Protein AF-A0A1G1W9H6-F1 (afdb_monomer_lite)

Foldseek 3Di:
DVVVVVVVVVVVVVVVVVVVVVVVVVVVVVVVVVVVVVVVVVVVVVVVPPDDDDDDDDDDDDDDDDDDDPDDDPPPDPDPPPDQFDDDPVVVLVVVLCVVDVQFPDKDKDDCQQAPVSCAPPPLFFVTKMDTAGNLAPDDDDPSHRDAQNRFWMKGAHRFQVSQVVVVVVQVVCPPHPNNQQDWDDDTRMIITTHNRDDPVSRVVSRVSSNVVRD

Secondary structure (DSSP, 8-state):
-HHHHHHHHHHHHHHHHHHHHHHHHHHHHHHHHHHHHHHHHHHHHHHTTSS-------------------------------PPPPP--HHHHHHHHHHH-TTEEEEEE--TTT-TTS-TT-TTSEEEEEEEEETTSSPPP-TT----GGGEEEEEEESSHHHHHHHHHHHHHHTTSTT---EEEEETTEEEEE-TTS-HHHHHHHHHHHHHT--

pLDDT: mean 76.73, std 23.97, range [26.12, 98.69]

Structure (mmCIF, N/CA/C/O backbone):
data_AF-A0A1G1W9H6-F1
#
_entry.id   AF-A0A1G1W9H6-F1
#
loop_
_atom_site.group_PDB
_atom_site.id
_atom_site.type_symbol
_atom_site.label_atom_id
_atom_site.label_alt_id
_atom_site.label_comp_id
_atom_site.label_asym_id
_atom_site.label_entity_id
_atom_site.label_seq_id
_atom_site.pdbx_PDB_ins_code
_atom_site.Cartn_x
_atom_site.Cartn_y
_atom_site.Cartn_z
_atom_site.occupancy
_atom_site.B_iso_or_equiv
_atom_site.auth_seq_id
_atom_site.auth_comp_id
_atom_site.auth_asym_id
_atom_site.auth_atom_id
_atom_site.pdbx_PDB_model_num
ATOM 1 N N . MET A 1 1 ? -39.983 37.095 -45.283 1.00 58.59 1 MET A N 1
ATOM 2 C CA . MET A 1 1 ? -39.401 37.603 -44.015 1.00 58.59 1 MET A CA 1
ATOM 3 C C . MET A 1 1 ? -38.680 36.518 -43.200 1.00 58.59 1 MET A C 1
ATOM 5 O O . MET A 1 1 ? -37.601 36.794 -42.692 1.00 58.59 1 MET A O 1
ATOM 9 N N . ALA A 1 2 ? -39.185 35.276 -43.138 1.00 53.47 2 ALA A N 1
ATOM 10 C CA . ALA A 1 2 ? -38.557 34.172 -42.390 1.00 53.47 2 ALA A CA 1
ATOM 11 C C . ALA A 1 2 ? -37.158 33.739 -42.897 1.00 53.47 2 ALA A C 1
ATOM 13 O O . ALA A 1 2 ? -36.275 33.450 -42.092 1.00 53.47 2 ALA A O 1
ATOM 14 N N . LEU A 1 3 ? -36.910 33.773 -44.214 1.00 51.22 3 LEU A N 1
ATOM 15 C CA . LEU A 1 3 ? -35.631 33.337 -44.804 1.00 51.22 3 LEU A CA 1
ATOM 16 C C . LEU A 1 3 ? -34.444 34.274 -44.479 1.00 51.22 3 LEU A C 1
ATOM 18 O O . LEU A 1 3 ? -33.301 33.833 -44.406 1.00 51.22 3 LEU A O 1
ATOM 22 N N . TYR A 1 4 ? -34.718 35.557 -44.222 1.00 57.16 4 TYR A N 1
ATOM 23 C CA . TYR A 1 4 ? -33.704 36.556 -43.853 1.00 57.16 4 TYR A CA 1
ATOM 24 C C . TYR A 1 4 ? -33.268 36.443 -42.380 1.00 57.16 4 TYR A C 1
ATOM 26 O O . TYR A 1 4 ? -32.135 36.759 -42.023 1.00 57.16 4 TYR A O 1
ATOM 34 N N . LEU A 1 5 ? -34.154 35.958 -41.505 1.00 54.88 5 LEU A N 1
ATOM 35 C CA . LEU A 1 5 ? -33.848 35.768 -40.085 1.00 54.88 5 LEU A CA 1
ATOM 36 C C . LEU A 1 5 ? -33.015 34.500 -39.847 1.00 54.88 5 LEU A C 1
ATOM 38 O O . LEU A 1 5 ? -32.093 34.522 -39.030 1.00 54.88 5 LEU A O 1
ATOM 42 N N . ALA A 1 6 ? -33.279 33.427 -40.602 1.00 54.66 6 ALA A N 1
ATOM 43 C CA . ALA A 1 6 ? -32.541 32.167 -40.500 1.00 54.66 6 ALA A CA 1
ATOM 44 C C . ALA A 1 6 ? -31.058 32.317 -40.892 1.00 54.66 6 ALA A C 1
ATOM 46 O O . ALA A 1 6 ? -30.173 31.830 -40.187 1.00 54.66 6 ALA A O 1
ATOM 47 N N . THR A 1 7 ? -30.767 33.067 -41.958 1.00 59.72 7 THR A N 1
ATOM 48 C CA . THR A 1 7 ? -29.391 33.354 -42.399 1.00 59.72 7 THR A CA 1
ATOM 49 C C . THR A 1 7 ? -28.633 34.233 -41.401 1.00 59.72 7 THR A C 1
ATOM 51 O O . THR A 1 7 ? -27.464 33.971 -41.110 1.00 59.72 7 THR A O 1
ATOM 54 N N . LYS A 1 8 ? -29.300 35.219 -40.785 1.00 56.28 8 LYS A N 1
ATOM 55 C CA . LYS A 1 8 ? -28.682 36.096 -39.775 1.00 56.28 8 LYS A CA 1
ATOM 56 C C . LYS A 1 8 ? -28.383 35.371 -38.453 1.00 56.28 8 LYS A C 1
ATOM 58 O O . LYS A 1 8 ? -27.371 35.666 -37.815 1.00 56.28 8 LYS A O 1
ATOM 63 N N . LEU A 1 9 ? -29.217 34.405 -38.050 1.00 55.75 9 LEU A N 1
ATOM 64 C CA . LEU A 1 9 ? -28.946 33.545 -36.889 1.00 55.75 9 LEU A CA 1
ATOM 65 C C . LEU A 1 9 ? -27.804 32.551 -37.152 1.00 55.75 9 LEU A C 1
ATOM 67 O O . LEU A 1 9 ? -26.965 32.350 -36.272 1.00 55.75 9 LEU A O 1
ATOM 71 N N . GLY A 1 10 ? -27.749 31.964 -38.352 1.00 57.72 10 GLY A N 1
ATOM 72 C CA . GLY A 1 10 ? -26.677 31.050 -38.757 1.00 57.72 10 GLY A CA 1
ATOM 73 C C . GLY A 1 10 ? -25.299 31.717 -38.741 1.00 57.72 10 GLY A C 1
ATOM 74 O O . GLY A 1 10 ? -24.360 31.178 -38.153 1.00 57.72 10 GLY A O 1
ATOM 75 N N . LEU A 1 11 ? -25.195 32.941 -39.276 1.00 55.25 11 LEU A N 1
ATOM 76 C CA . LEU A 1 11 ? -23.949 33.718 -39.248 1.00 55.25 11 LEU A CA 1
ATOM 77 C C . LEU A 1 11 ? -23.511 34.082 -37.822 1.00 55.25 11 LEU A C 1
ATOM 79 O O . LEU A 1 11 ? -22.326 33.988 -37.505 1.00 55.25 11 LEU A O 1
ATOM 83 N N . LYS A 1 12 ? -24.448 34.460 -36.937 1.00 54.00 12 LYS A N 1
ATOM 84 C CA . LYS A 1 12 ? -24.117 34.770 -35.535 1.00 54.00 12 LYS A CA 1
ATOM 85 C C . LYS A 1 12 ? -23.583 33.550 -34.780 1.00 54.00 12 LYS A C 1
ATOM 87 O O . LYS A 1 12 ? -22.619 33.695 -34.034 1.00 54.00 12 LYS A O 1
ATOM 92 N N . LYS A 1 13 ? -24.152 32.356 -34.990 1.00 54.41 13 LYS A N 1
ATOM 93 C CA . LYS A 1 13 ? -23.655 31.117 -34.362 1.00 54.41 13 LYS A CA 1
ATOM 94 C C . LYS A 1 13 ? -22.275 30.704 -34.891 1.00 54.41 13 LYS A C 1
ATOM 96 O O . LYS A 1 13 ? -21.419 30.329 -34.094 1.00 54.41 13 LYS A O 1
ATOM 101 N N . ALA A 1 14 ? -22.031 30.835 -36.197 1.00 54.16 14 ALA A N 1
ATOM 102 C CA . ALA A 1 14 ? -20.734 30.514 -36.800 1.00 54.16 14 ALA A CA 1
ATOM 103 C C . ALA A 1 14 ? -19.611 31.466 -36.340 1.00 54.16 14 ALA A C 1
ATOM 105 O O . ALA A 1 14 ? -18.500 31.024 -36.047 1.00 54.16 14 ALA A O 1
ATOM 106 N N . LEU A 1 15 ? -19.909 32.764 -36.200 1.00 53.97 15 LEU A N 1
ATOM 107 C CA . LEU A 1 15 ? -18.955 33.752 -35.687 1.00 53.97 15 LEU A CA 1
ATOM 108 C C . LEU A 1 15 ? -18.617 33.518 -34.208 1.00 53.97 15 LEU A C 1
ATOM 110 O O . LEU A 1 15 ? -17.449 33.612 -33.837 1.00 53.97 15 LEU A O 1
ATOM 114 N N . GLN A 1 16 ? -19.592 33.156 -33.366 1.00 53.22 16 GLN A N 1
ATOM 115 C CA . GLN A 1 16 ? -19.317 32.879 -31.951 1.00 53.22 16 GLN A CA 1
ATOM 116 C C . GLN A 1 16 ? -18.494 31.602 -31.729 1.00 53.22 16 GLN A C 1
ATOM 118 O O . GLN A 1 16 ? -17.587 31.616 -30.900 1.00 53.22 16 GLN A O 1
ATOM 123 N N . GLY A 1 17 ? -18.719 30.537 -32.508 1.00 53.84 17 GLY A N 1
ATOM 124 C CA . GLY A 1 17 ? -17.895 29.322 -32.433 1.00 53.84 17 GLY A CA 1
ATOM 125 C C . GLY A 1 17 ? -16.420 29.562 -32.789 1.00 53.84 17 GLY A C 1
ATOM 126 O O . GLY A 1 17 ? -15.526 29.009 -32.149 1.00 53.84 17 GLY A O 1
ATOM 127 N N . ASN A 1 18 ? -16.151 30.445 -33.756 1.00 54.00 18 ASN A N 1
ATOM 128 C CA . ASN A 1 18 ? -14.787 30.753 -34.192 1.00 54.00 18 ASN A CA 1
ATOM 129 C C . ASN A 1 18 ? -14.025 31.640 -33.182 1.00 54.00 18 ASN A C 1
ATOM 131 O O . ASN A 1 18 ? -12.823 31.470 -32.980 1.00 54.00 18 ASN A O 1
ATOM 135 N N . ILE A 1 19 ? -14.730 32.541 -32.485 1.00 55.88 19 ILE A N 1
ATOM 136 C CA . ILE A 1 19 ? -14.156 33.400 -31.432 1.00 55.88 19 ILE A CA 1
ATOM 137 C C . ILE A 1 19 ? -13.779 32.574 -30.191 1.00 55.88 19 ILE A C 1
ATOM 139 O O . ILE A 1 19 ? -12.687 32.746 -29.646 1.00 55.88 19 ILE A O 1
ATOM 143 N N . ILE A 1 20 ? -14.632 31.627 -29.781 1.00 54.91 20 ILE A N 1
ATOM 144 C CA . ILE A 1 20 ? -14.364 30.732 -28.640 1.00 54.91 20 ILE A CA 1
ATOM 145 C C . ILE A 1 20 ? -13.155 29.829 -28.936 1.00 54.91 20 ILE A C 1
ATOM 147 O O . ILE A 1 20 ? -12.285 29.654 -28.081 1.00 54.91 20 ILE A O 1
ATOM 151 N N . GLY A 1 21 ? -13.043 29.321 -30.169 1.00 59.12 21 GLY A N 1
ATOM 152 C CA . GLY A 1 21 ? -11.892 28.525 -30.603 1.00 59.12 21 GLY A CA 1
ATOM 153 C C . GLY A 1 21 ? -10.573 29.306 -30.615 1.00 59.12 21 GLY A C 1
ATOM 154 O O . GLY A 1 21 ? -9.530 28.756 -30.256 1.00 59.12 21 GLY A O 1
ATOM 155 N N . TRP A 1 22 ? -10.598 30.589 -30.986 1.00 57.84 22 TRP A N 1
ATOM 156 C CA . TRP A 1 22 ? -9.409 31.447 -30.965 1.00 57.84 22 TRP A CA 1
ATOM 157 C C . TRP A 1 22 ? -8.976 31.793 -29.535 1.00 57.84 22 TRP A C 1
ATOM 159 O O . TRP A 1 22 ? -7.800 31.654 -29.199 1.00 57.84 22 TRP A O 1
ATOM 169 N N . GLN A 1 23 ? -9.924 32.138 -28.658 1.00 63.38 23 GLN A N 1
ATOM 170 C CA . GLN A 1 23 ? -9.629 32.457 -27.260 1.00 63.38 23 GLN A CA 1
ATOM 171 C C . GLN A 1 23 ? -9.081 31.238 -26.494 1.00 63.38 23 GLN A C 1
ATOM 173 O O . GLN A 1 23 ? -8.122 31.380 -25.739 1.00 63.38 23 GLN A O 1
ATOM 178 N N . ALA A 1 24 ? -9.615 30.034 -26.727 1.00 62.97 24 ALA A N 1
ATOM 179 C CA . ALA A 1 24 ? -9.098 28.802 -26.125 1.00 62.97 24 ALA A CA 1
ATOM 180 C C . ALA A 1 24 ? -7.668 28.475 -26.596 1.00 62.97 24 ALA A C 1
ATOM 182 O O . ALA A 1 24 ? -6.812 28.119 -25.785 1.00 62.97 24 ALA A O 1
ATOM 183 N N . LYS A 1 25 ? -7.373 28.662 -27.891 1.00 66.50 25 LYS A N 1
ATOM 184 C CA . LYS A 1 25 ? -6.017 28.485 -28.438 1.00 66.50 25 LYS A CA 1
ATOM 185 C C . LYS A 1 25 ? -5.022 29.474 -27.831 1.00 66.50 25 LYS A C 1
ATOM 187 O O . LYS A 1 25 ? -3.894 29.089 -27.532 1.00 66.50 25 LYS A O 1
ATOM 192 N N . GLU A 1 26 ? -5.434 30.716 -27.601 1.00 71.00 26 GLU A N 1
ATOM 193 C CA . GLU A 1 26 ? -4.565 31.738 -27.015 1.00 71.00 26 GLU A CA 1
ATOM 194 C C . GLU A 1 26 ? -4.303 31.498 -25.518 1.00 71.00 26 GLU A C 1
ATOM 196 O O . GLU A 1 26 ? -3.192 31.726 -25.039 1.00 71.00 26 GLU A O 1
ATOM 201 N N . GLN A 1 27 ? -5.281 30.956 -24.785 1.00 66.31 27 GLN A N 1
ATOM 202 C CA . GLN A 1 27 ? -5.091 30.516 -23.397 1.00 66.31 27 GLN A CA 1
ATOM 203 C C . GLN A 1 27 ? -4.171 29.290 -23.307 1.00 66.31 27 GLN A C 1
ATOM 205 O O . GLN A 1 27 ? -3.284 29.257 -22.456 1.00 66.31 27 GLN A O 1
ATOM 210 N N . MET A 1 28 ? -4.294 28.325 -24.225 1.00 68.38 28 MET A N 1
ATOM 211 C CA . MET A 1 28 ? -3.397 27.163 -24.265 1.00 68.38 28 MET A CA 1
ATOM 212 C C . MET A 1 28 ? -1.951 27.544 -24.604 1.00 68.38 28 MET A C 1
ATOM 214 O O . MET A 1 28 ? -1.031 27.009 -23.993 1.00 68.38 28 MET A O 1
ATOM 218 N N . LYS A 1 29 ? -1.723 28.516 -25.500 1.00 66.38 29 LYS A N 1
ATOM 219 C CA . LYS A 1 29 ? -0.369 29.050 -25.747 1.00 66.38 29 LYS A CA 1
ATOM 220 C C . LYS A 1 29 ? 0.225 29.705 -24.501 1.00 66.38 29 LYS A C 1
ATOM 222 O O . LYS A 1 29 ? 1.395 29.484 -24.210 1.00 66.38 29 LYS A O 1
ATOM 227 N N . LYS A 1 30 ? -0.565 30.486 -23.753 1.00 65.62 30 LYS A N 1
ATOM 228 C CA . LYS A 1 30 ? -0.110 31.116 -22.500 1.00 65.62 30 LYS A CA 1
ATOM 229 C C . LYS A 1 30 ? 0.219 30.074 -21.432 1.00 65.62 30 LYS A C 1
ATOM 231 O O . LYS A 1 30 ? 1.250 30.193 -20.781 1.00 65.62 30 LYS A O 1
ATOM 236 N N . LEU A 1 31 ? -0.601 29.029 -21.308 1.00 60.59 31 LEU A N 1
ATOM 237 C CA . LEU A 1 31 ? -0.362 27.916 -20.385 1.00 60.59 31 LEU A CA 1
ATOM 238 C C . LEU A 1 31 ? 0.896 27.112 -20.768 1.00 60.59 31 LEU A C 1
ATOM 240 O O . LEU A 1 31 ? 1.696 26.759 -19.904 1.00 60.59 31 LEU A O 1
ATOM 244 N N . PHE A 1 32 ? 1.119 26.894 -22.068 1.00 60.09 32 PHE A N 1
ATOM 245 C CA 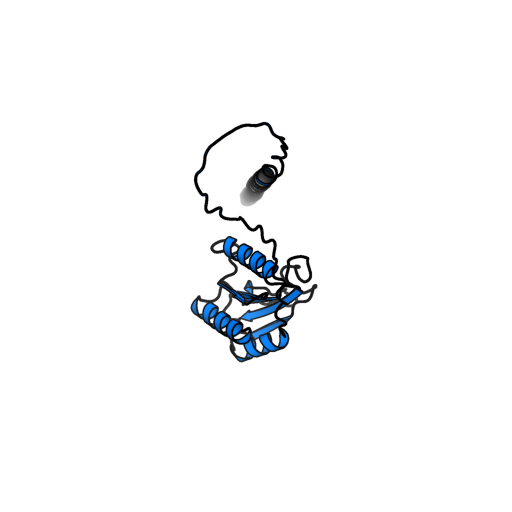. PHE A 1 32 ? 2.304 26.207 -22.588 1.00 60.09 32 PHE A CA 1
ATOM 246 C C . PHE A 1 32 ? 3.592 27.030 -22.401 1.00 60.09 32 PHE A C 1
ATOM 248 O O . PHE A 1 32 ? 4.609 26.500 -21.959 1.00 60.09 32 PHE A O 1
ATOM 255 N N . LEU A 1 33 ? 3.546 28.342 -22.661 1.00 59.31 33 LEU A N 1
ATOM 256 C CA . LEU A 1 33 ? 4.685 29.246 -22.456 1.00 59.31 33 LEU A CA 1
ATOM 257 C C . LEU A 1 33 ? 5.038 29.413 -20.969 1.00 59.31 33 LEU A C 1
ATOM 259 O O . LEU A 1 33 ? 6.217 29.500 -20.629 1.00 59.31 33 LEU A O 1
ATOM 263 N N . PHE A 1 34 ? 4.043 29.398 -20.077 1.00 58.25 34 PHE A N 1
ATOM 264 C CA . PHE A 1 34 ? 4.273 29.442 -18.631 1.00 58.25 34 PHE A CA 1
ATOM 265 C C . PHE A 1 34 ? 4.939 28.151 -18.117 1.00 58.25 34 PHE A C 1
ATOM 267 O O . PHE A 1 34 ? 5.863 28.215 -17.310 1.00 58.25 34 PHE A O 1
ATOM 274 N N . SER A 1 35 ? 4.550 26.983 -18.647 1.00 56.38 35 SER A N 1
ATOM 275 C CA . SER A 1 35 ? 5.167 25.688 -18.313 1.00 56.38 35 SER A CA 1
ATOM 276 C C . SER A 1 35 ? 6.633 25.588 -18.764 1.00 56.38 35 SER A C 1
ATOM 278 O O . SER A 1 35 ? 7.480 25.136 -17.993 1.00 56.38 35 SER A O 1
ATOM 280 N N . LEU A 1 36 ? 6.964 26.075 -19.967 1.00 58.62 36 LEU A N 1
ATOM 281 C CA . LEU A 1 36 ? 8.335 26.031 -20.488 1.00 58.62 36 LEU A CA 1
ATOM 282 C C . LEU A 1 36 ? 9.282 26.992 -19.742 1.00 58.62 36 LEU A C 1
ATOM 284 O O . LEU A 1 36 ? 10.447 26.665 -19.515 1.00 58.62 36 LEU A O 1
ATOM 288 N N . GLY A 1 37 ? 8.774 28.152 -19.311 1.00 58.12 37 GLY A N 1
ATOM 289 C CA . GLY A 1 37 ? 9.531 29.115 -18.505 1.00 58.12 37 GLY A CA 1
ATOM 290 C C . GLY A 1 37 ? 9.886 28.588 -17.110 1.00 58.12 37 GLY A C 1
ATOM 291 O O . GLY A 1 37 ? 11.019 28.754 -16.663 1.00 58.12 37 GLY A O 1
ATOM 292 N N . VAL A 1 38 ? 8.955 27.891 -16.448 1.00 62.09 38 VAL A N 1
ATOM 293 C CA . VAL A 1 38 ? 9.195 27.265 -15.134 1.00 62.09 38 VAL A CA 1
ATOM 294 C C . VAL A 1 38 ? 10.187 26.099 -15.243 1.00 62.09 38 VAL A C 1
ATOM 296 O O . VAL A 1 38 ? 11.062 25.962 -14.390 1.00 62.09 38 VAL A O 1
ATOM 299 N N . LEU A 1 39 ? 10.126 25.307 -16.321 1.00 57.38 39 LEU A N 1
ATOM 300 C CA . LEU A 1 39 ? 11.048 24.188 -16.552 1.00 57.38 39 LEU A CA 1
ATOM 301 C C . LEU A 1 39 ? 12.509 24.651 -16.739 1.00 57.38 39 LEU A C 1
ATOM 303 O O . LEU A 1 39 ? 13.429 24.030 -16.206 1.00 57.38 39 LEU A O 1
ATOM 307 N N . LEU A 1 40 ? 12.735 25.767 -17.446 1.00 59.06 40 LEU A N 1
ATOM 308 C CA . LEU A 1 40 ? 14.077 26.340 -17.625 1.00 59.06 40 LEU A CA 1
ATOM 309 C C . LEU A 1 40 ? 14.633 26.957 -16.333 1.00 59.06 40 LEU A C 1
ATOM 311 O O . LEU A 1 40 ? 15.828 26.842 -16.069 1.00 59.06 40 LEU A O 1
ATOM 315 N N . LEU A 1 41 ? 13.784 27.554 -15.493 1.00 57.25 41 LEU A N 1
ATOM 316 C CA . LEU A 1 41 ? 14.201 28.145 -14.216 1.00 57.25 41 LEU A CA 1
ATOM 317 C C . LEU A 1 41 ? 14.667 27.073 -13.212 1.00 57.25 41 LEU A C 1
ATOM 319 O O . LEU A 1 41 ? 15.641 27.283 -12.491 1.00 57.25 41 LEU A O 1
ATOM 323 N N . ILE A 1 42 ? 14.043 25.889 -13.234 1.00 59.53 42 ILE A N 1
ATOM 324 C CA . ILE A 1 42 ? 14.471 24.732 -12.432 1.00 59.53 42 ILE A CA 1
ATOM 325 C C . ILE A 1 42 ? 15.821 24.187 -12.936 1.00 59.53 42 ILE A C 1
ATOM 327 O O . ILE A 1 42 ? 16.691 23.885 -12.125 1.00 59.53 42 ILE A O 1
ATOM 331 N N . ALA A 1 43 ? 16.057 24.134 -14.252 1.00 56.12 43 ALA A N 1
ATOM 332 C CA . ALA A 1 43 ? 17.330 23.665 -14.814 1.00 56.12 43 ALA A CA 1
ATOM 333 C C . ALA A 1 43 ? 18.542 24.553 -14.442 1.00 56.12 43 ALA A C 1
ATOM 335 O O . ALA A 1 43 ? 19.634 24.030 -14.214 1.00 56.12 43 ALA A O 1
ATOM 336 N N . PHE A 1 44 ? 18.368 25.875 -14.311 1.00 54.47 44 PHE A N 1
ATOM 337 C CA . PHE A 1 44 ? 19.459 26.777 -13.904 1.00 54.47 44 PHE A CA 1
ATOM 338 C C . PHE A 1 44 ? 19.857 26.647 -12.424 1.00 54.47 44 PHE A C 1
ATOM 340 O O . PHE A 1 44 ? 21.016 26.900 -12.089 1.00 54.47 44 PHE A O 1
ATOM 347 N N . LEU A 1 45 ? 18.960 26.182 -11.545 1.00 52.06 45 LEU A N 1
ATOM 348 C CA . LEU A 1 45 ? 19.283 25.942 -10.131 1.00 52.06 45 LEU A CA 1
ATOM 349 C C . LEU A 1 45 ? 20.140 24.681 -9.904 1.00 52.06 45 LEU A C 1
ATOM 351 O O . LEU A 1 45 ? 20.793 24.579 -8.869 1.00 52.06 45 LEU A O 1
ATOM 355 N N . PHE A 1 46 ? 20.223 23.764 -10.876 1.00 51.22 46 PHE A N 1
ATOM 356 C CA . PHE A 1 46 ? 21.052 22.552 -10.776 1.00 51.22 46 PHE A CA 1
ATOM 357 C C . PHE A 1 46 ? 22.464 22.685 -11.379 1.00 51.22 46 PHE A C 1
ATOM 359 O O . PHE A 1 46 ? 23.323 21.853 -11.098 1.00 51.22 46 PHE A O 1
ATOM 366 N N . ILE A 1 47 ? 22.757 23.737 -12.154 1.00 51.31 47 ILE A N 1
ATOM 367 C CA . ILE A 1 47 ? 24.088 23.940 -12.771 1.00 51.31 47 ILE A CA 1
ATOM 368 C C . ILE A 1 47 ? 25.047 24.710 -11.839 1.00 51.31 47 ILE A C 1
ATOM 370 O O . ILE A 1 47 ? 26.264 24.539 -11.918 1.00 51.31 47 ILE A O 1
ATOM 374 N N . GLY A 1 48 ? 24.525 25.497 -10.891 1.00 46.56 48 GLY A N 1
ATOM 375 C CA . GLY A 1 48 ? 25.330 26.313 -9.970 1.00 46.56 48 GLY A CA 1
ATOM 376 C C . GLY A 1 48 ? 26.081 25.554 -8.864 1.00 46.56 48 GLY A C 1
ATOM 377 O O . GLY A 1 48 ? 26.928 26.149 -8.206 1.00 46.56 48 GLY A O 1
ATOM 378 N N . PHE A 1 49 ? 25.814 24.260 -8.653 1.00 46.03 49 PHE A N 1
ATOM 379 C CA . PHE A 1 49 ? 26.459 23.466 -7.592 1.00 46.03 49 PHE A CA 1
ATOM 380 C C . PHE A 1 49 ? 27.616 22.579 -8.094 1.00 46.03 49 PHE A C 1
ATOM 382 O O . PHE A 1 49 ? 28.339 21.998 -7.291 1.00 46.03 49 PHE A O 1
ATOM 389 N N . TYR A 1 50 ? 27.836 22.476 -9.412 1.00 50.28 50 TYR A N 1
ATOM 390 C CA . TYR A 1 50 ? 28.818 21.531 -9.967 1.00 50.28 50 TYR A CA 1
ATOM 391 C C . TYR A 1 50 ? 30.206 22.135 -10.262 1.00 50.28 50 TYR A C 1
ATOM 393 O O . TYR A 1 50 ? 31.106 21.421 -10.702 1.00 50.28 50 TYR A O 1
ATOM 401 N N . ILE A 1 51 ? 30.431 23.434 -10.014 1.00 51.16 51 ILE A N 1
ATOM 402 C CA . ILE A 1 51 ? 31.731 24.080 -10.274 1.00 51.16 51 ILE A CA 1
ATOM 403 C C . ILE A 1 51 ? 32.176 24.927 -9.073 1.00 51.16 51 ILE A C 1
ATOM 405 O O . ILE A 1 51 ? 31.739 26.058 -8.893 1.00 51.16 51 ILE A O 1
ATOM 409 N N . GLY A 1 52 ? 33.118 24.387 -8.293 1.00 41.38 52 GLY A N 1
ATOM 410 C CA . GLY A 1 52 ? 33.889 25.101 -7.265 1.00 41.38 52 GLY A CA 1
ATOM 411 C C . GLY A 1 52 ? 33.925 24.320 -5.948 1.00 41.38 52 GLY A C 1
ATOM 412 O O . GLY A 1 52 ? 32.959 24.309 -5.210 1.00 41.38 52 GLY A O 1
ATOM 413 N N . THR A 1 53 ? 35.006 23.654 -5.547 1.00 40.84 53 THR A N 1
ATOM 414 C CA . THR A 1 53 ? 36.360 24.197 -5.449 1.00 40.84 53 THR A CA 1
ATOM 415 C C . THR A 1 53 ? 37.384 23.059 -5.372 1.00 40.84 53 THR A C 1
ATOM 417 O O . THR A 1 53 ? 37.312 22.175 -4.525 1.00 40.84 53 THR A O 1
ATOM 420 N N . LYS A 1 54 ? 38.393 23.099 -6.246 1.00 46.16 54 LYS A N 1
ATOM 421 C CA . LYS A 1 54 ? 39.637 22.339 -6.095 1.00 46.16 54 LYS A CA 1
ATOM 422 C C . LYS A 1 54 ? 40.765 23.365 -6.026 1.00 46.16 54 LYS A C 1
ATOM 424 O O . LYS A 1 54 ? 41.113 23.953 -7.046 1.00 46.16 54 LYS A O 1
ATOM 429 N N . ARG A 1 55 ? 41.319 23.620 -4.838 1.00 35.12 55 ARG A N 1
ATOM 430 C CA . ARG A 1 55 ? 42.627 24.278 -4.691 1.00 35.12 55 ARG A CA 1
ATOM 431 C C . ARG A 1 55 ? 43.435 23.588 -3.608 1.00 35.12 55 ARG A C 1
ATOM 433 O O . ARG A 1 55 ? 43.102 23.620 -2.432 1.00 35.12 55 ARG A O 1
ATOM 440 N N . ASN A 1 56 ? 44.504 22.967 -4.082 1.00 37.50 56 ASN A N 1
ATOM 441 C CA . ASN A 1 56 ? 45.630 22.483 -3.313 1.00 37.50 56 ASN A CA 1
ATOM 442 C C . ASN A 1 56 ? 46.541 23.691 -3.039 1.00 37.50 56 ASN A C 1
ATOM 444 O O . ASN A 1 56 ? 46.862 24.420 -3.978 1.00 37.50 56 ASN A O 1
ATOM 448 N N . SER A 1 57 ? 46.979 23.902 -1.801 1.00 33.50 57 SER A N 1
ATOM 449 C CA . SER A 1 57 ? 48.113 24.784 -1.511 1.00 33.50 57 SER A CA 1
ATOM 450 C C . SER A 1 57 ? 48.934 24.197 -0.369 1.00 33.50 57 SER A C 1
ATOM 452 O O . SER A 1 57 ? 48.447 23.989 0.740 1.00 33.50 57 SER A O 1
ATOM 454 N N . LYS A 1 58 ? 50.185 23.875 -0.706 1.00 32.38 58 LYS A N 1
ATOM 455 C CA . LYS A 1 58 ? 51.265 23.511 0.206 1.00 32.38 58 LYS A CA 1
ATOM 456 C C . LYS A 1 58 ? 51.825 24.790 0.841 1.00 32.38 58 LYS A C 1
ATOM 458 O O . LYS A 1 58 ? 52.236 25.682 0.114 1.00 32.38 58 LYS A O 1
ATOM 463 N N . SER A 1 59 ? 51.857 24.778 2.174 1.00 31.20 59 SER A N 1
ATOM 464 C CA . SER A 1 59 ? 52.976 25.095 3.084 1.00 31.20 59 SER A CA 1
ATOM 465 C C . SER A 1 59 ? 53.882 26.309 2.813 1.00 31.20 59 SER A C 1
ATOM 467 O O . SER A 1 59 ? 54.605 26.333 1.823 1.00 31.20 59 SER A O 1
ATOM 469 N N . SER A 1 60 ? 53.971 27.189 3.822 1.00 34.09 60 SER A N 1
ATOM 470 C CA . SER A 1 60 ? 55.228 27.473 4.547 1.00 34.09 60 SER A CA 1
ATOM 471 C C . SER A 1 60 ? 54.959 28.280 5.836 1.00 34.09 60 SER A C 1
ATOM 473 O O . SER A 1 60 ? 54.419 29.378 5.744 1.00 34.09 60 SER A O 1
ATOM 475 N N . ASP A 1 61 ? 55.281 27.682 6.995 1.00 33.03 61 ASP A N 1
ATOM 476 C CA . ASP A 1 61 ? 56.056 28.198 8.151 1.00 33.03 61 ASP A CA 1
ATOM 477 C C . ASP A 1 61 ? 55.844 29.664 8.631 1.00 33.03 61 ASP A C 1
ATOM 479 O O . ASP A 1 61 ? 55.820 30.589 7.836 1.00 33.03 61 ASP A O 1
ATOM 483 N N . LEU A 1 62 ? 55.766 30.023 9.926 1.00 30.09 62 LEU A N 1
ATOM 484 C CA . LEU A 1 62 ? 56.392 29.459 11.129 1.00 30.09 62 LEU A CA 1
ATOM 485 C C . LEU A 1 62 ? 55.803 30.116 12.419 1.00 30.09 62 LEU A C 1
ATOM 487 O O . LEU A 1 62 ? 55.615 31.328 12.423 1.00 30.09 62 LEU A O 1
ATOM 491 N N . LYS A 1 63 ? 55.686 29.329 13.515 1.00 28.80 63 LYS A N 1
ATOM 492 C CA . LYS A 1 63 ? 55.845 29.676 14.968 1.00 28.80 63 LYS A CA 1
ATOM 493 C C . LYS A 1 63 ? 54.885 30.704 15.627 1.00 28.80 63 LYS A C 1
ATOM 495 O O . LYS A 1 63 ? 54.627 31.754 15.074 1.00 28.80 63 LYS A O 1
ATOM 500 N N . THR A 1 64 ? 54.369 30.577 16.857 1.00 26.12 64 THR A N 1
ATOM 501 C CA . THR A 1 64 ? 54.499 29.665 18.018 1.00 26.12 64 THR A CA 1
ATOM 502 C C . THR A 1 64 ? 53.309 29.957 18.955 1.00 26.12 64 THR A C 1
ATOM 504 O O . THR A 1 64 ? 52.825 31.087 18.973 1.00 26.12 64 THR A O 1
ATOM 507 N N . SER A 1 65 ? 52.959 28.981 19.804 1.00 29.00 65 SER A N 1
ATOM 508 C CA . SER A 1 65 ? 52.469 29.134 21.196 1.00 29.00 65 SER A CA 1
ATOM 509 C C . SER A 1 65 ? 51.039 28.654 21.468 1.00 29.00 65 SER A C 1
ATOM 511 O O . SER A 1 65 ? 50.068 29.382 21.319 1.00 29.00 65 SER A O 1
ATOM 513 N N . ASN A 1 66 ? 50.981 27.405 21.940 1.00 32.19 66 ASN A N 1
ATOM 514 C CA . ASN A 1 66 ? 50.134 26.869 23.009 1.00 32.19 66 ASN A CA 1
ATOM 515 C C . ASN A 1 66 ? 48.782 27.533 23.301 1.00 32.19 66 ASN A C 1
ATOM 517 O O . ASN A 1 66 ? 48.719 28.552 23.984 1.00 32.19 66 ASN A O 1
ATOM 521 N N . THR A 1 67 ? 47.704 26.787 23.048 1.00 31.02 67 THR A N 1
ATOM 522 C CA . THR A 1 67 ? 46.750 26.403 24.107 1.00 31.02 67 THR A CA 1
ATOM 523 C C . THR A 1 67 ? 45.915 25.198 23.659 1.00 31.02 67 THR A C 1
ATOM 525 O O . THR A 1 67 ? 45.538 25.075 22.495 1.00 31.02 67 THR A O 1
ATOM 528 N N . ASN A 1 68 ? 45.693 24.268 24.587 1.00 37.00 68 ASN A N 1
ATOM 529 C CA . ASN A 1 68 ? 45.056 22.970 24.373 1.00 37.00 68 ASN A CA 1
ATOM 530 C C . ASN A 1 68 ? 43.690 23.086 23.685 1.00 37.00 68 ASN A C 1
ATOM 532 O O . ASN A 1 68 ? 42.733 23.602 24.254 1.00 37.00 68 ASN A O 1
ATOM 536 N N . SER A 1 69 ? 43.606 22.538 22.475 1.00 33.53 69 SER A N 1
ATOM 537 C CA . SER A 1 69 ? 42.361 22.332 21.746 1.00 33.53 69 SER A CA 1
ATOM 538 C C . SER A 1 69 ? 41.873 20.903 21.990 1.00 33.53 69 SER A C 1
ATOM 540 O O . SER A 1 69 ? 42.501 19.941 21.548 1.00 33.53 69 SER A O 1
ATOM 542 N N . VAL A 1 70 ? 40.736 20.762 22.675 1.00 39.38 70 VAL A N 1
ATOM 543 C CA . VAL A 1 70 ? 39.871 19.580 22.564 1.00 39.38 70 VAL A CA 1
ATOM 544 C C . VAL A 1 70 ? 39.296 19.625 21.148 1.00 39.38 70 VAL A C 1
ATOM 546 O O . VAL A 1 70 ? 38.303 20.293 20.878 1.00 39.38 70 VAL A O 1
ATOM 549 N N . VAL A 1 71 ? 40.014 19.011 20.208 1.00 31.95 71 VAL A N 1
ATOM 550 C CA . VAL A 1 71 ? 39.637 18.963 18.796 1.00 31.95 71 VAL A CA 1
ATOM 551 C C . VAL A 1 71 ? 38.592 17.874 18.610 1.00 31.95 71 VAL A C 1
ATOM 553 O O . VAL A 1 71 ? 38.890 16.680 18.677 1.00 31.95 71 VAL A O 1
ATOM 556 N N . SER A 1 72 ? 37.373 18.323 18.325 1.00 33.19 72 SER A N 1
ATOM 557 C CA . SER A 1 72 ? 36.351 17.577 17.604 1.00 33.19 72 SER A CA 1
ATOM 558 C C . SER A 1 72 ? 36.964 16.978 16.340 1.00 33.19 72 SER A C 1
ATOM 560 O O . SER A 1 72 ? 37.213 17.670 15.354 1.00 33.19 72 SER A O 1
ATOM 562 N N . LYS A 1 73 ? 37.228 15.671 16.373 1.00 31.44 73 LYS A N 1
ATOM 563 C CA . LYS A 1 73 ? 37.437 14.891 15.159 1.00 31.44 73 LYS A CA 1
ATOM 564 C C . LYS A 1 73 ? 36.078 14.694 14.504 1.00 31.44 73 LYS A C 1
ATOM 566 O O . LYS A 1 73 ? 35.264 13.892 14.952 1.00 31.44 73 LYS A O 1
ATOM 571 N N . THR A 1 74 ? 35.863 15.448 13.435 1.00 29.09 74 THR A N 1
ATOM 572 C CA . THR A 1 74 ? 34.880 15.163 12.397 1.00 29.09 74 THR A CA 1
ATOM 573 C C . THR A 1 74 ? 35.223 13.808 11.783 1.00 29.09 74 THR A C 1
ATOM 575 O O . THR A 1 74 ? 36.065 13.708 10.893 1.00 29.09 74 THR A O 1
ATOM 578 N N . ASN A 1 75 ? 34.594 12.749 12.286 1.00 31.34 75 ASN A N 1
ATOM 579 C CA . ASN A 1 75 ? 34.521 11.484 11.575 1.00 31.34 75 ASN A CA 1
ATOM 580 C C . ASN A 1 75 ? 33.460 11.640 10.481 1.00 31.34 75 ASN A C 1
ATOM 582 O O . ASN A 1 75 ? 32.268 11.479 10.740 1.00 31.34 75 ASN A O 1
ATOM 586 N N . SER A 1 76 ? 33.909 11.928 9.254 1.00 46.12 76 SER A N 1
ATOM 587 C CA . SER A 1 76 ? 33.212 11.447 8.059 1.00 46.12 76 SER A CA 1
ATOM 588 C C . SER A 1 76 ? 33.042 9.943 8.219 1.00 46.12 76 SER A C 1
ATOM 590 O O . SER A 1 76 ? 33.990 9.178 8.063 1.00 46.12 76 SER A O 1
ATOM 592 N N . SER A 1 77 ? 31.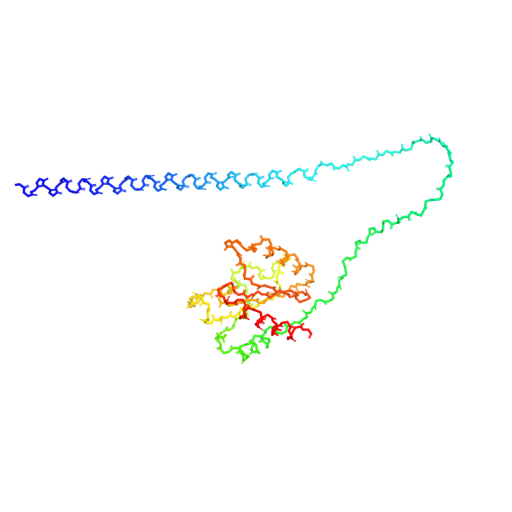838 9.542 8.597 1.00 28.19 77 SER A N 1
ATOM 593 C CA . SER A 1 77 ? 31.382 8.163 8.576 1.00 28.19 77 SER A CA 1
ATOM 594 C C . SER A 1 77 ? 30.359 8.079 7.460 1.00 28.19 77 SER A C 1
ATOM 596 O O . SER A 1 77 ? 29.158 8.234 7.652 1.00 28.19 77 SER A O 1
ATOM 598 N N . ASP A 1 78 ? 30.885 7.865 6.257 1.00 37.38 78 ASP A N 1
ATOM 599 C CA . ASP A 1 78 ? 30.162 7.121 5.242 1.00 37.38 78 ASP A CA 1
ATOM 600 C C . ASP A 1 78 ? 30.006 5.703 5.806 1.00 37.38 78 ASP A C 1
ATOM 602 O O . ASP A 1 78 ? 30.913 4.870 5.801 1.00 37.38 78 ASP A O 1
ATOM 606 N N . THR A 1 79 ? 28.900 5.491 6.500 1.00 27.89 79 THR A N 1
ATOM 607 C CA . THR A 1 79 ? 28.460 4.183 6.960 1.00 27.89 79 THR A CA 1
ATOM 608 C C . THR A 1 79 ? 26.982 4.135 6.640 1.00 27.89 79 THR A C 1
ATOM 610 O O . THR A 1 79 ? 26.125 4.332 7.497 1.00 27.89 79 THR A O 1
ATOM 613 N N . GLN A 1 80 ? 26.685 3.907 5.358 1.00 36.25 80 GLN A N 1
ATOM 614 C CA . GLN A 1 80 ? 25.430 3.273 4.990 1.00 36.25 80 GLN A CA 1
ATOM 615 C C . GLN A 1 80 ? 25.387 1.925 5.703 1.00 36.25 80 GLN A C 1
ATOM 617 O O . GLN A 1 80 ? 25.967 0.929 5.267 1.00 36.25 80 GLN A O 1
ATOM 622 N N . GLU A 1 81 ? 24.729 1.923 6.854 1.00 40.75 81 GLU A N 1
ATOM 623 C CA . GLU A 1 81 ? 24.343 0.724 7.562 1.00 40.75 81 GLU A CA 1
ATOM 624 C C . GLU A 1 81 ? 23.433 -0.073 6.623 1.00 40.75 81 GLU A C 1
ATOM 626 O O . GLU A 1 81 ? 22.251 0.226 6.449 1.00 40.75 81 GLU A O 1
ATOM 631 N N . LYS A 1 82 ? 24.018 -1.071 5.957 1.00 44.56 82 LYS A N 1
ATOM 632 C CA . LYS A 1 82 ? 23.323 -2.067 5.143 1.00 44.56 82 LYS A CA 1
ATOM 633 C C . LYS A 1 82 ? 22.544 -2.991 6.083 1.00 44.56 82 LYS A C 1
ATOM 635 O O . LYS A 1 82 ? 22.861 -4.167 6.230 1.00 44.56 82 LYS A O 1
ATOM 640 N N . THR A 1 83 ? 21.551 -2.431 6.766 1.00 49.59 83 THR A N 1
ATOM 641 C CA . THR A 1 83 ? 20.538 -3.185 7.494 1.00 49.59 83 THR A CA 1
ATOM 642 C C . THR A 1 83 ? 19.781 -4.021 6.467 1.00 49.59 83 THR A C 1
ATOM 644 O O . THR A 1 83 ? 19.318 -3.521 5.439 1.00 49.59 83 THR A O 1
ATOM 647 N N . LYS A 1 84 ? 19.753 -5.338 6.690 1.00 57.62 84 LYS A N 1
ATOM 648 C CA . LYS A 1 84 ? 19.019 -6.292 5.856 1.00 57.62 84 LYS A CA 1
ATOM 649 C C . LYS A 1 84 ? 17.548 -5.863 5.833 1.00 57.62 84 LYS A C 1
ATOM 651 O O . LYS A 1 84 ? 16.938 -5.775 6.890 1.00 57.62 84 LYS A O 1
ATOM 656 N N . ALA A 1 85 ? 17.021 -5.585 4.643 1.00 72.94 85 ALA A N 1
ATOM 657 C CA . ALA A 1 85 ? 15.641 -5.160 4.432 1.00 72.94 85 ALA A CA 1
ATOM 658 C C . ALA A 1 85 ? 14.633 -6.148 5.032 1.00 72.94 85 ALA A C 1
ATOM 660 O O . ALA A 1 85 ? 14.820 -7.365 4.918 1.00 72.94 85 ALA A O 1
ATOM 661 N N . LYS A 1 86 ? 13.554 -5.625 5.624 1.00 83.56 86 LYS A N 1
ATOM 662 C CA . LYS A 1 86 ? 12.427 -6.443 6.061 1.00 83.56 86 LYS A CA 1
ATOM 663 C C . LYS A 1 86 ? 11.753 -7.076 4.847 1.00 83.56 86 LYS A C 1
ATOM 665 O O . LYS A 1 86 ? 11.331 -6.393 3.910 1.00 83.56 86 LYS A O 1
ATOM 670 N N . GLU A 1 87 ? 11.677 -8.400 4.879 1.00 88.19 87 GLU A N 1
ATOM 671 C CA . GLU A 1 87 ? 10.915 -9.198 3.926 1.00 88.19 87 GLU A CA 1
ATOM 672 C C . GLU A 1 87 ? 9.457 -9.263 4.389 1.00 88.19 87 GLU A C 1
ATOM 674 O O . GLU A 1 87 ? 9.180 -9.456 5.575 1.00 88.19 87 GLU A O 1
ATOM 679 N N . VAL A 1 88 ? 8.521 -9.060 3.463 1.00 93.81 88 VAL A N 1
ATOM 680 C CA . VAL A 1 88 ? 7.086 -9.006 3.753 1.00 93.81 88 VAL A CA 1
ATOM 681 C C . VAL A 1 88 ? 6.332 -9.830 2.727 1.00 93.81 88 VAL A C 1
ATOM 683 O O . VAL A 1 88 ? 6.423 -9.570 1.528 1.00 93.81 88 VAL A O 1
ATOM 686 N N . ASP A 1 89 ? 5.512 -10.763 3.206 1.00 96.31 89 ASP A N 1
ATOM 687 C CA . ASP A 1 89 ? 4.479 -11.396 2.389 1.00 96.31 89 ASP A CA 1
ATOM 688 C C . ASP A 1 89 ? 3.307 -10.419 2.204 1.00 96.31 89 ASP A C 1
ATOM 690 O O . ASP A 1 89 ? 2.392 -10.323 3.032 1.00 96.31 89 ASP A O 1
ATOM 694 N N . LEU A 1 90 ? 3.361 -9.657 1.108 1.00 97.50 90 LEU A N 1
ATOM 695 C CA . LEU A 1 90 ? 2.337 -8.670 0.771 1.00 97.50 90 LEU A CA 1
ATOM 696 C C . LEU A 1 90 ? 0.968 -9.306 0.537 1.00 97.50 90 LEU A C 1
ATOM 698 O O . LEU A 1 90 ? -0.037 -8.690 0.882 1.00 97.50 90 LEU A O 1
ATOM 702 N N . LYS A 1 91 ? 0.900 -10.524 -0.012 1.00 97.88 91 LYS A N 1
ATOM 703 C CA . LYS A 1 91 ? -0.382 -11.188 -0.269 1.00 97.88 91 LYS A CA 1
ATOM 704 C C . LYS A 1 91 ? -1.092 -11.472 1.048 1.00 97.88 91 LYS A C 1
ATOM 706 O O . LYS A 1 91 ? -2.229 -11.044 1.233 1.00 97.88 91 LYS A O 1
ATOM 711 N N . SER A 1 92 ? -0.390 -12.098 1.989 1.00 98.06 92 SER A N 1
ATOM 712 C CA . SER A 1 92 ? -0.949 -12.396 3.306 1.00 98.06 92 SER A CA 1
ATOM 713 C C . SER A 1 92 ? -1.292 -11.122 4.092 1.00 98.06 92 SER A C 1
ATOM 715 O O . SER A 1 92 ? -2.331 -11.055 4.750 1.00 98.06 92 SER A O 1
ATOM 717 N N . LEU A 1 93 ? -0.465 -10.071 4.002 1.00 98.56 93 LEU A N 1
ATOM 718 C CA . LEU A 1 93 ? -0.760 -8.770 4.616 1.00 98.56 93 LEU A CA 1
ATOM 719 C C . LEU A 1 93 ? -2.055 -8.151 4.064 1.00 98.56 93 LEU A C 1
ATOM 721 O O . LEU A 1 93 ? -2.885 -7.676 4.840 1.00 98.56 93 LEU A O 1
ATOM 725 N N . MET A 1 94 ? -2.237 -8.167 2.742 1.00 98.50 94 MET A N 1
ATOM 726 C CA . MET A 1 94 ? -3.429 -7.627 2.082 1.00 98.50 94 MET A CA 1
ATOM 727 C C . MET A 1 94 ? -4.690 -8.436 2.409 1.00 98.50 94 MET A C 1
ATOM 729 O O . MET A 1 94 ? -5.740 -7.850 2.670 1.00 98.50 94 MET A O 1
ATOM 733 N N . GLU A 1 95 ? -4.597 -9.765 2.480 1.00 98.31 95 GLU A N 1
ATOM 734 C CA . GLU A 1 95 ? -5.709 -10.627 2.908 1.00 98.31 95 GLU A CA 1
ATOM 735 C C . GLU A 1 95 ? -6.141 -10.320 4.350 1.00 98.31 95 GLU A C 1
ATOM 737 O O . GLU A 1 95 ? -7.336 -10.185 4.632 1.00 98.31 95 GLU A O 1
ATOM 742 N N . ARG A 1 96 ? -5.178 -10.133 5.263 1.00 98.56 96 ARG A N 1
ATOM 743 C CA . ARG A 1 96 ? -5.456 -9.734 6.651 1.00 98.56 96 ARG A CA 1
ATOM 744 C C . ARG A 1 96 ? -6.089 -8.342 6.735 1.00 98.56 96 ARG A C 1
ATOM 746 O O . ARG A 1 96 ? -7.076 -8.170 7.451 1.00 98.56 96 ARG A O 1
ATOM 753 N N . LEU A 1 97 ? -5.583 -7.378 5.962 1.00 98.69 97 LEU A N 1
ATOM 754 C CA . LEU A 1 97 ? -6.153 -6.032 5.857 1.00 98.69 97 LEU A CA 1
ATOM 755 C C . LEU A 1 97 ? -7.616 -6.072 5.397 1.00 98.69 97 LEU A C 1
ATOM 757 O O . LEU A 1 97 ? -8.483 -5.498 6.056 1.00 98.69 97 LEU A O 1
ATOM 761 N N . LYS A 1 98 ? -7.895 -6.795 4.309 1.00 98.44 98 LYS A N 1
ATOM 762 C CA . LYS A 1 98 ? -9.246 -6.971 3.767 1.00 98.44 98 LYS A CA 1
ATOM 763 C C . LYS A 1 98 ? -10.191 -7.631 4.777 1.00 98.44 98 LYS A C 1
ATOM 765 O O . LYS A 1 98 ? -11.335 -7.216 4.914 1.00 98.44 98 LYS A O 1
ATOM 770 N N . SER A 1 99 ? -9.708 -8.630 5.517 1.00 98.25 99 SER A N 1
ATOM 771 C CA . SER A 1 99 ? -10.482 -9.292 6.576 1.00 98.25 99 SER A CA 1
ATOM 772 C C . SER A 1 99 ? -10.807 -8.348 7.743 1.00 98.25 99 SER A C 1
ATOM 774 O O . SER A 1 99 ? -11.912 -8.370 8.284 1.00 98.25 99 SER A O 1
ATOM 776 N N . LYS A 1 100 ? -9.864 -7.473 8.117 1.00 98.56 100 LYS A N 1
ATOM 777 C CA . LYS A 1 100 ? -10.042 -6.508 9.209 1.00 98.56 100 LYS A CA 1
ATOM 778 C C . LYS A 1 100 ? -11.023 -5.385 8.862 1.00 98.56 100 LYS A C 1
ATOM 780 O O . LYS A 1 100 ? -11.757 -4.943 9.747 1.00 98.56 100 LYS A O 1
ATOM 785 N N . PHE A 1 101 ? -11.022 -4.912 7.618 1.00 98.50 101 PHE A N 1
ATOM 786 C CA . PHE A 1 101 ? -11.799 -3.749 7.191 1.00 98.50 101 PHE A CA 1
ATOM 787 C C . PHE A 1 101 ? -12.772 -4.119 6.066 1.00 98.50 101 PHE A C 1
ATOM 789 O O . PHE A 1 101 ? -12.378 -4.116 4.904 1.00 98.50 101 PHE A O 1
ATOM 796 N N . PRO A 1 102 ? -14.064 -4.349 6.365 1.00 97.69 102 PRO A N 1
ATOM 797 C CA . PRO A 1 102 ? -15.048 -4.750 5.354 1.00 97.69 102 PRO A CA 1
ATOM 798 C C . PRO A 1 102 ? -15.237 -3.758 4.197 1.00 97.69 102 PRO A C 1
ATOM 800 O O . PRO A 1 102 ? -15.653 -4.164 3.113 1.00 97.69 102 PRO A O 1
ATOM 803 N N . ALA A 1 103 ? -14.945 -2.472 4.423 1.00 98.12 103 ALA A N 1
ATOM 804 C CA . ALA A 1 103 ? -14.973 -1.430 3.394 1.00 98.12 103 ALA A CA 1
ATOM 805 C C . ALA A 1 103 ? -13.855 -1.592 2.348 1.00 98.12 103 ALA A C 1
ATOM 807 O O . ALA A 1 103 ? -13.974 -1.090 1.232 1.00 98.12 103 ALA A O 1
ATOM 808 N N . ILE A 1 104 ? -12.788 -2.324 2.684 1.00 98.19 104 ILE A N 1
ATOM 809 C CA . ILE A 1 104 ? -11.766 -2.728 1.725 1.00 98.19 104 ILE A CA 1
ATOM 810 C C . ILE A 1 104 ? -12.318 -3.913 0.942 1.00 98.19 104 ILE A C 1
ATOM 812 O O . ILE A 1 104 ? -12.403 -5.038 1.432 1.00 98.19 104 ILE A O 1
ATOM 816 N N . ARG A 1 105 ? -12.744 -3.651 -0.289 1.00 96.06 105 ARG A N 1
ATOM 817 C CA . ARG A 1 105 ? -13.458 -4.634 -1.109 1.00 96.06 105 ARG A CA 1
ATOM 818 C C . ARG A 1 105 ? -12.514 -5.534 -1.876 1.00 96.06 105 ARG A C 1
ATOM 820 O O . ARG A 1 1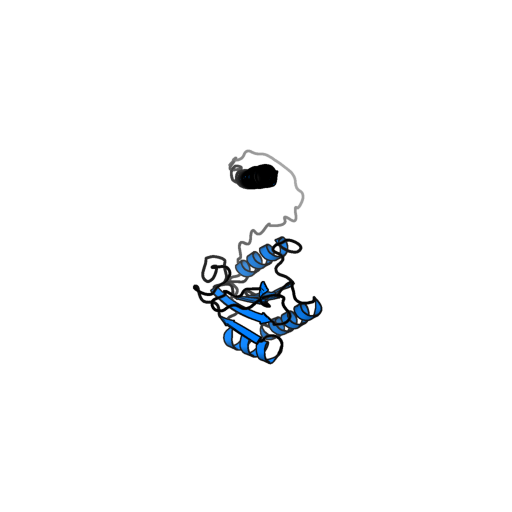05 ? -12.772 -6.731 -2.001 1.00 96.06 105 ARG A O 1
ATOM 827 N N . GLU A 1 106 ? -11.398 -4.992 -2.348 1.00 95.56 106 GLU A N 1
ATOM 828 C CA . GLU A 1 106 ? -10.432 -5.721 -3.162 1.00 95.56 106 GLU A CA 1
ATOM 829 C C . GLU A 1 106 ? -8.999 -5.268 -2.898 1.00 95.56 106 GLU A C 1
ATOM 831 O O . GLU A 1 106 ? -8.740 -4.165 -2.420 1.00 95.56 106 GLU A O 1
ATOM 836 N N . THR A 1 107 ? -8.055 -6.151 -3.212 1.00 96.56 107 THR A N 1
ATOM 837 C CA . THR A 1 107 ? -6.618 -5.916 -3.062 1.00 96.56 107 THR A CA 1
ATOM 838 C C . THR A 1 107 ? -5.897 -6.447 -4.288 1.00 96.56 107 THR A C 1
ATOM 840 O O . THR A 1 107 ? -6.290 -7.482 -4.826 1.00 96.56 107 THR A O 1
ATOM 843 N N . LYS A 1 108 ? -4.817 -5.788 -4.701 1.00 95.81 108 LYS A N 1
ATOM 844 C CA . LYS A 1 108 ? -3.990 -6.198 -5.840 1.00 95.81 108 LYS A CA 1
ATOM 845 C C . LYS A 1 108 ? -2.521 -6.191 -5.452 1.00 95.81 108 LYS A C 1
ATOM 847 O O . LYS A 1 108 ? -2.056 -5.245 -4.824 1.00 95.81 108 LYS A O 1
ATOM 852 N N . ILE A 1 109 ? -1.795 -7.223 -5.869 1.00 97.75 109 ILE A N 1
ATOM 853 C CA . ILE A 1 109 ? -0.330 -7.212 -5.867 1.00 97.75 109 ILE A CA 1
ATOM 854 C C . ILE A 1 109 ? 0.138 -6.584 -7.174 1.00 97.75 109 ILE A C 1
ATOM 856 O O . ILE A 1 109 ? -0.420 -6.861 -8.242 1.00 97.75 109 ILE A O 1
ATOM 860 N N . TYR A 1 110 ? 1.141 -5.719 -7.075 1.00 97.44 110 TYR A N 1
ATOM 861 C CA . TYR A 1 110 ? 1.716 -5.074 -8.237 1.00 97.44 110 TYR A CA 1
ATOM 862 C C . TYR A 1 110 ? 2.537 -6.054 -9.069 1.00 97.44 110 TYR A C 1
ATOM 864 O O . TYR A 1 110 ? 3.274 -6.900 -8.568 1.00 97.44 110 TYR A O 1
ATOM 872 N N . THR A 1 111 ? 2.403 -5.868 -10.367 1.00 96.25 111 THR A N 1
ATOM 873 C CA . THR A 1 111 ? 3.191 -6.414 -11.463 1.00 96.25 111 THR A CA 1
ATOM 874 C C . THR A 1 111 ? 3.638 -5.219 -12.300 1.00 96.25 111 THR A C 1
ATOM 876 O O . THR A 1 111 ? 3.088 -4.124 -12.156 1.00 96.25 111 THR A O 1
ATOM 879 N N . GLU A 1 112 ? 4.606 -5.402 -13.193 1.00 94.50 112 GLU A N 1
ATOM 880 C CA . GLU A 1 112 ? 5.044 -4.312 -14.078 1.00 94.50 112 GLU A CA 1
ATOM 881 C C . GLU A 1 112 ? 3.884 -3.770 -14.935 1.00 94.50 112 GLU A C 1
ATOM 883 O O . GLU A 1 112 ? 3.818 -2.583 -15.238 1.00 94.50 112 GLU A O 1
ATOM 888 N N . GLU A 1 113 ? 2.921 -4.629 -15.268 1.00 93.94 113 GLU A N 1
ATOM 889 C CA . GLU A 1 113 ? 1.780 -4.304 -16.123 1.00 93.94 113 GLU A CA 1
ATOM 890 C C . GLU A 1 113 ? 0.701 -3.499 -15.393 1.00 93.94 113 GLU A C 1
ATOM 892 O O . GLU A 1 113 ? 0.083 -2.618 -15.990 1.00 93.94 113 GLU A O 1
ATOM 897 N N . ASN A 1 114 ? 0.465 -3.776 -14.106 1.00 94.12 114 ASN A N 1
ATOM 898 C CA . ASN A 1 114 ? -0.656 -3.202 -13.350 1.00 94.12 114 ASN A CA 1
ATOM 899 C C . ASN A 1 114 ? -0.246 -2.133 -12.318 1.00 94.12 114 ASN A C 1
ATOM 901 O O . ASN A 1 114 ? -1.120 -1.575 -11.654 1.00 94.12 114 ASN A O 1
ATOM 905 N N . ASP A 1 115 ? 1.049 -1.835 -12.192 1.00 95.44 115 ASP A N 1
ATOM 906 C CA . ASP A 1 115 ? 1.562 -0.802 -11.295 1.00 95.44 115 ASP A CA 1
ATOM 907 C C . ASP A 1 115 ? 1.133 0.606 -11.761 1.00 95.44 115 ASP A C 1
ATOM 909 O O . ASP A 1 115 ? 1.534 1.031 -12.847 1.00 95.44 115 ASP A O 1
ATOM 913 N N . PRO A 1 116 ? 0.342 1.363 -10.974 1.00 93.31 116 PRO A N 1
ATOM 914 C CA . PRO A 1 116 ? -0.178 2.679 -11.367 1.00 93.31 116 PRO A CA 1
ATOM 915 C C . PRO A 1 116 ? 0.897 3.741 -11.605 1.00 93.31 116 PRO A C 1
ATOM 917 O O . PRO A 1 116 ? 0.601 4.769 -12.211 1.00 93.31 116 PRO A O 1
ATOM 920 N N . TYR A 1 117 ? 2.114 3.533 -11.097 1.00 91.50 117 TYR A N 1
ATOM 921 C CA . TYR A 1 117 ? 3.205 4.499 -11.223 1.00 91.50 117 TYR A CA 1
ATOM 922 C C . TYR A 1 117 ? 4.291 4.053 -12.203 1.00 91.50 117 TYR A C 1
ATOM 924 O O . TYR A 1 117 ? 5.211 4.826 -12.466 1.00 91.50 117 TYR A O 1
ATOM 932 N N . ASP A 1 118 ? 4.197 2.831 -12.737 1.00 95.38 118 ASP A N 1
ATOM 933 C CA . ASP A 1 118 ? 5.219 2.209 -13.583 1.00 95.38 118 ASP A CA 1
ATOM 934 C C . ASP A 1 118 ? 6.632 2.300 -12.962 1.00 95.38 118 ASP A C 1
ATOM 936 O O . ASP A 1 118 ? 7.615 2.563 -13.661 1.00 95.38 118 ASP A O 1
ATOM 940 N N . MET A 1 119 ? 6.751 2.146 -11.638 1.00 95.94 119 MET A N 1
ATOM 941 C CA . MET A 1 119 ? 8.006 2.261 -10.8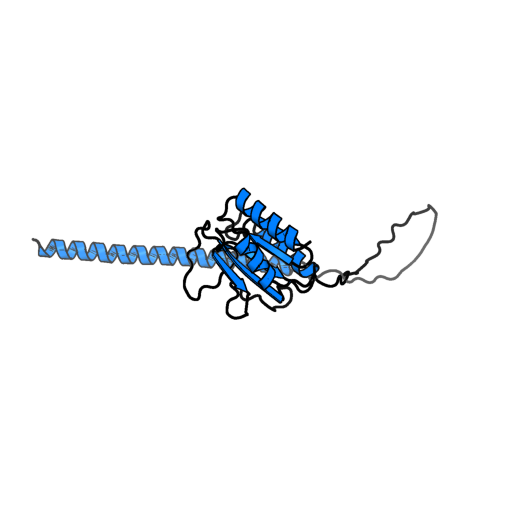80 1.00 95.94 119 MET A CA 1
ATOM 942 C C . MET A 1 119 ? 8.508 0.935 -10.303 1.00 95.94 119 MET A C 1
ATOM 944 O O . MET A 1 119 ? 9.651 0.878 -9.842 1.00 95.94 119 MET A O 1
ATOM 948 N N . LEU A 1 120 ? 7.705 -0.130 -10.347 1.00 96.94 120 LEU A N 1
ATOM 949 C CA . LEU A 1 120 ? 8.083 -1.446 -9.842 1.00 96.94 120 LEU A CA 1
ATOM 950 C C . LEU A 1 120 ? 9.419 -1.921 -10.440 1.00 96.94 120 LEU A C 1
ATOM 952 O O . LEU A 1 120 ? 9.622 -1.919 -11.651 1.00 96.94 120 LEU A O 1
ATOM 956 N N . GLY A 1 121 ? 10.353 -2.306 -9.568 1.00 94.81 121 GLY A N 1
ATOM 957 C CA . GLY A 1 121 ? 11.660 -2.854 -9.941 1.00 94.81 121 GLY A CA 1
ATOM 958 C C . GLY A 1 121 ? 12.697 -1.820 -10.398 1.00 94.81 121 GLY A C 1
ATOM 959 O O . GLY A 1 121 ? 13.881 -2.159 -10.509 1.00 94.81 121 GLY A O 1
ATOM 960 N N . LYS A 1 122 ? 12.310 -0.554 -10.610 1.00 95.19 122 LYS A N 1
ATOM 961 C CA . LYS A 1 122 ? 13.237 0.493 -11.061 1.00 95.19 122 LYS A CA 1
ATOM 962 C C . LYS A 1 122 ? 14.263 0.853 -9.973 1.00 95.19 122 LYS A C 1
ATOM 964 O O . LYS A 1 122 ? 13.967 0.768 -8.779 1.00 95.19 122 LYS A O 1
ATOM 969 N N . PRO A 1 123 ? 15.491 1.274 -10.343 1.00 94.19 123 PRO A N 1
ATOM 970 C CA . PRO A 1 123 ? 16.497 1.699 -9.369 1.00 94.19 123 PRO A CA 1
ATOM 971 C C . PRO A 1 123 ? 15.969 2.797 -8.438 1.00 94.19 123 PRO A C 1
ATOM 973 O O . PRO A 1 123 ? 15.380 3.760 -8.919 1.00 94.19 123 PRO A O 1
ATOM 976 N N . LYS A 1 124 ? 16.219 2.656 -7.129 1.00 92.06 124 LYS A N 1
ATOM 977 C CA . LYS A 1 124 ? 15.736 3.531 -6.039 1.00 92.06 124 LYS A CA 1
ATOM 978 C C . LYS A 1 124 ? 14.222 3.522 -5.778 1.00 92.06 124 LYS A C 1
ATOM 980 O O . LYS A 1 124 ? 13.762 4.191 -4.859 1.00 92.06 124 LYS A O 1
ATOM 985 N N . TRP A 1 125 ? 13.449 2.754 -6.541 1.00 95.19 125 TRP A N 1
ATOM 986 C CA . TRP A 1 125 ? 12.016 2.577 -6.319 1.00 95.19 125 TRP A CA 1
ATOM 987 C C . TRP A 1 125 ? 11.729 1.266 -5.579 1.00 95.19 125 TRP A C 1
ATOM 989 O O . TRP A 1 125 ? 12.636 0.561 -5.122 1.00 95.19 125 TRP A O 1
ATOM 999 N N . TYR A 1 126 ? 10.447 0.951 -5.411 1.00 96.56 126 TYR A N 1
ATOM 1000 C CA . TYR A 1 126 ? 10.024 -0.271 -4.747 1.00 96.56 126 TYR A CA 1
ATOM 1001 C C . TYR A 1 126 ? 10.251 -1.500 -5.628 1.00 96.56 126 TYR A C 1
ATOM 1003 O O . TYR A 1 126 ? 10.068 -1.481 -6.843 1.00 96.56 126 TYR A O 1
ATOM 1011 N N . ILE A 1 127 ? 10.645 -2.592 -4.981 1.00 96.94 127 ILE A N 1
ATOM 1012 C CA . ILE A 1 127 ? 10.871 -3.901 -5.604 1.00 96.94 127 ILE A CA 1
ATOM 1013 C C . ILE A 1 127 ? 9.641 -4.808 -5.508 1.00 96.94 127 ILE A C 1
ATOM 1015 O O . ILE A 1 127 ? 9.564 -5.807 -6.211 1.00 96.94 127 ILE A O 1
ATOM 1019 N N . ALA A 1 128 ? 8.688 -4.458 -4.646 1.00 97.81 128 ALA A N 1
ATOM 1020 C CA . ALA A 1 128 ? 7.380 -5.085 -4.550 1.00 97.81 128 ALA A CA 1
ATOM 1021 C C . ALA A 1 128 ? 6.360 -4.043 -4.086 1.00 97.81 128 ALA A C 1
ATOM 1023 O O . ALA A 1 128 ? 6.709 -3.085 -3.393 1.00 97.81 128 ALA A O 1
ATOM 1024 N N . GLY A 1 129 ? 5.094 -4.228 -4.436 1.00 97.69 129 GLY A N 1
ATOM 1025 C CA . GLY A 1 129 ? 4.040 -3.354 -3.950 1.00 97.69 129 GLY A CA 1
ATOM 1026 C C . GLY A 1 129 ? 2.664 -3.980 -4.060 1.00 97.69 129 GLY A C 1
ATOM 1027 O O . GLY A 1 129 ? 2.483 -5.030 -4.677 1.00 97.69 129 GLY A O 1
ATOM 1028 N N . ALA A 1 130 ? 1.708 -3.348 -3.402 1.00 98.06 130 ALA A N 1
ATOM 1029 C CA . ALA A 1 130 ? 0.316 -3.742 -3.410 1.00 98.06 130 ALA A CA 1
ATOM 1030 C C . ALA A 1 130 ? -0.581 -2.515 -3.240 1.00 98.06 130 ALA A C 1
ATOM 1032 O O . ALA A 1 130 ? -0.177 -1.518 -2.638 1.00 98.06 130 ALA A O 1
ATOM 1033 N N . ALA A 1 131 ? -1.814 -2.623 -3.716 1.00 97.56 131 ALA A N 1
ATOM 1034 C CA . ALA A 1 131 ? -2.878 -1.658 -3.485 1.00 97.56 131 ALA A CA 1
ATOM 1035 C C . ALA A 1 131 ? -4.101 -2.333 -2.875 1.00 97.56 131 ALA A C 1
ATOM 1037 O O . ALA A 1 131 ? -4.332 -3.533 -3.051 1.00 97.56 131 ALA A O 1
ATOM 1038 N N . PHE A 1 132 ? -4.917 -1.530 -2.206 1.00 97.62 132 PHE A N 1
ATOM 1039 C CA . PHE A 1 132 ? -6.240 -1.925 -1.752 1.00 97.62 132 PHE A CA 1
ATOM 1040 C C . PHE A 1 132 ? -7.265 -0.872 -2.165 1.00 97.62 132 PHE A C 1
ATOM 1042 O O . PHE A 1 132 ? -6.993 0.330 -2.119 1.00 97.62 132 PHE A O 1
ATOM 1049 N N . TRP A 1 133 ? -8.436 -1.345 -2.582 1.00 97.12 133 TRP A N 1
ATOM 1050 C CA . TRP A 1 133 ? -9.582 -0.504 -2.885 1.00 97.12 133 TRP A CA 1
ATOM 1051 C C . TRP A 1 133 ? -10.499 -0.430 -1.668 1.00 97.12 133 TRP A C 1
ATOM 1053 O O . TRP A 1 133 ? -10.976 -1.457 -1.179 1.00 97.12 133 TRP A O 1
ATOM 1063 N N . ASP A 1 134 ? -10.734 0.790 -1.198 1.00 97.69 134 ASP A N 1
ATOM 1064 C CA . ASP A 1 134 ? -11.662 1.116 -0.125 1.00 97.69 134 ASP A CA 1
ATOM 1065 C C . ASP A 1 134 ? -12.876 1.841 -0.718 1.00 97.69 134 ASP A C 1
ATOM 1067 O O . ASP A 1 134 ? -12.748 2.920 -1.303 1.00 97.69 134 ASP A O 1
ATOM 1071 N N . GLU A 1 135 ? -14.062 1.251 -0.567 1.00 97.06 135 GLU A N 1
ATOM 1072 C CA . GLU A 1 135 ? -15.305 1.766 -1.163 1.00 97.06 135 GLU A CA 1
ATOM 1073 C C . GLU A 1 135 ? -15.738 3.131 -0.615 1.00 97.06 135 GLU A C 1
ATOM 1075 O O . GLU A 1 135 ? -16.647 3.754 -1.155 1.00 97.06 135 GLU A O 1
ATOM 1080 N N . ARG A 1 136 ? -15.125 3.587 0.483 1.00 97.38 136 ARG A N 1
ATOM 1081 C CA . ARG A 1 136 ? -15.399 4.896 1.085 1.00 97.38 136 ARG A CA 1
ATOM 1082 C C . ARG A 1 136 ? -14.666 6.029 0.364 1.00 97.38 136 ARG A C 1
ATOM 1084 O O . ARG A 1 136 ? -14.901 7.189 0.685 1.00 97.38 136 ARG A O 1
ATOM 1091 N N . THR A 1 137 ? -13.765 5.706 -0.567 1.00 96.31 137 THR A N 1
ATOM 1092 C CA . THR A 1 137 ? -13.136 6.689 -1.459 1.00 96.31 137 THR A CA 1
ATOM 1093 C C . THR A 1 137 ? -14.082 7.102 -2.584 1.00 96.31 137 THR A C 1
ATOM 1095 O O . THR A 1 137 ? -15.032 6.393 -2.907 1.00 96.31 137 THR A O 1
ATOM 1098 N N . ASN A 1 138 ? -13.786 8.224 -3.246 1.00 92.69 138 ASN A N 1
ATOM 1099 C CA . ASN A 1 138 ? -14.523 8.643 -4.444 1.00 92.69 138 ASN A CA 1
ATOM 1100 C C . ASN A 1 138 ? -14.001 7.956 -5.721 1.00 92.69 138 ASN A C 1
ATOM 1102 O O . ASN A 1 138 ? -14.361 8.338 -6.837 1.00 92.69 138 ASN A O 1
ATOM 1106 N N . TYR A 1 139 ? -13.115 6.969 -5.569 1.00 90.62 139 TYR A N 1
ATOM 1107 C CA . TYR A 1 139 ? -12.475 6.281 -6.673 1.00 90.62 139 TYR A CA 1
ATOM 1108 C C . TYR A 1 139 ? -13.454 5.328 -7.356 1.00 90.62 139 TYR A C 1
ATOM 1110 O O . TYR A 1 139 ? -14.028 4.436 -6.731 1.00 90.62 139 TYR A O 1
ATOM 1118 N N . THR A 1 140 ? -13.632 5.508 -8.663 1.00 87.88 140 THR A N 1
ATOM 1119 C CA . THR A 1 140 ? -14.461 4.616 -9.475 1.00 87.88 140 THR A CA 1
ATOM 1120 C C . THR A 1 140 ? -13.590 3.494 -10.003 1.00 87.88 140 THR A C 1
ATOM 1122 O O . THR A 1 140 ? -12.678 3.748 -10.776 1.00 87.88 140 THR A O 1
ATOM 1125 N N . VAL A 1 141 ? -13.882 2.259 -9.608 1.00 83.38 141 VAL A N 1
ATOM 1126 C CA . VAL A 1 141 ? -13.174 1.091 -10.128 1.00 83.38 141 VAL A CA 1
ATOM 1127 C C . VAL A 1 141 ? -13.695 0.749 -11.518 1.00 83.38 141 VAL A C 1
ATOM 1129 O O . VAL A 1 141 ? -14.873 0.428 -11.681 1.00 83.38 141 VAL A O 1
ATOM 1132 N N . THR A 1 142 ? -12.804 0.763 -12.506 1.00 85.50 142 THR A N 1
ATOM 1133 C CA . THR A 1 142 ? -13.074 0.227 -13.845 1.00 85.50 142 THR A CA 1
ATOM 1134 C C . THR A 1 142 ? -12.224 -1.010 -14.149 1.00 85.50 142 THR A C 1
ATOM 1136 O O . THR A 1 142 ? -11.157 -1.231 -13.563 1.00 85.50 142 THR A O 1
ATOM 1139 N N . GLU A 1 143 ? -12.722 -1.876 -15.036 1.00 77.12 143 GLU A N 1
ATOM 1140 C CA . GLU A 1 143 ? -11.980 -3.062 -15.472 1.00 77.12 143 GLU A CA 1
ATOM 1141 C C . GLU A 1 143 ? -10.683 -2.645 -16.185 1.00 77.12 143 GLU A C 1
ATOM 1143 O O . GLU A 1 143 ? -10.673 -1.723 -16.997 1.00 77.12 143 GLU A O 1
ATOM 1148 N N . GLY A 1 144 ? -9.572 -3.311 -15.858 1.00 75.12 144 GLY A N 1
ATOM 1149 C CA . GLY A 1 144 ? -8.249 -2.994 -16.411 1.00 75.12 144 GLY A CA 1
ATOM 1150 C C . GLY A 1 144 ? -7.545 -1.794 -15.767 1.00 75.12 144 GLY A C 1
ATOM 1151 O O . GLY A 1 144 ? -6.405 -1.498 -16.120 1.00 75.12 144 GLY A O 1
ATOM 1152 N N . GLU A 1 145 ? -8.170 -1.120 -14.800 1.00 85.06 145 GLU A N 1
ATOM 1153 C CA . GLU A 1 145 ? -7.571 0.052 -14.171 1.00 85.06 145 GLU A CA 1
ATOM 1154 C C . GLU A 1 145 ? -6.440 -0.309 -13.198 1.00 85.06 145 GLU A C 1
ATOM 1156 O O . GLU A 1 145 ? -6.529 -1.258 -12.400 1.00 85.06 145 GLU A O 1
ATOM 1161 N N . LYS A 1 146 ? -5.369 0.491 -13.254 1.00 89.38 146 LYS A N 1
ATOM 1162 C CA . LYS A 1 146 ? -4.232 0.404 -12.340 1.00 89.38 146 LYS A CA 1
ATOM 1163 C C . LYS A 1 146 ? -4.565 1.135 -11.043 1.00 89.38 146 LYS A C 1
ATOM 1165 O O . LYS A 1 146 ? -4.737 2.351 -11.032 1.00 89.38 146 LYS A O 1
ATOM 1170 N N . TRP A 1 147 ? -4.652 0.396 -9.942 1.00 89.50 147 TRP A N 1
ATOM 1171 C CA . TRP A 1 147 ? -5.015 0.970 -8.648 1.00 89.50 147 TRP A CA 1
ATOM 1172 C C . TRP A 1 147 ? -3.781 1.440 -7.903 1.00 89.50 147 TRP A C 1
ATOM 1174 O O . TRP A 1 147 ? -2.846 0.670 -7.706 1.00 89.50 147 TRP A O 1
ATOM 1184 N N . GLY A 1 148 ? -3.821 2.684 -7.442 1.00 91.56 148 GLY A N 1
ATOM 1185 C CA . GLY A 1 148 ? -2.831 3.245 -6.533 1.00 91.56 148 GLY A CA 1
ATOM 1186 C C . GLY A 1 148 ? -3.475 3.817 -5.287 1.00 91.56 148 GLY A C 1
ATOM 1187 O O . GLY A 1 148 ? -4.582 3.448 -4.904 1.00 91.56 148 GLY A O 1
ATOM 1188 N N . THR A 1 149 ? -2.797 4.777 -4.669 1.00 94.56 149 THR A N 1
ATOM 1189 C CA . THR A 1 149 ? -3.246 5.366 -3.403 1.00 94.56 149 THR A CA 1
ATOM 1190 C C . THR A 1 149 ? -4.644 5.981 -3.475 1.00 94.56 149 THR A C 1
ATOM 1192 O O . THR A 1 149 ? -5.364 5.917 -2.488 1.00 94.56 149 THR A O 1
ATOM 1195 N N . ALA A 1 150 ? -5.059 6.509 -4.633 1.00 93.62 150 ALA A N 1
ATOM 1196 C CA . ALA A 1 150 ? -6.387 7.098 -4.814 1.00 93.62 150 ALA A CA 1
ATOM 1197 C C . ALA A 1 150 ? -7.534 6.104 -4.547 1.00 93.62 150 ALA A C 1
ATOM 1199 O O . ALA A 1 150 ? -8.547 6.501 -3.980 1.00 93.62 150 ALA A O 1
ATOM 1200 N N . ALA A 1 151 ? -7.347 4.818 -4.871 1.00 95.25 151 ALA A N 1
ATOM 1201 C CA . ALA A 1 151 ? -8.361 3.779 -4.681 1.00 95.25 151 ALA A CA 1
ATOM 1202 C C . ALA A 1 151 ? -8.625 3.434 -3.206 1.00 95.25 151 ALA A C 1
ATOM 1204 O O . ALA A 1 151 ? -9.631 2.818 -2.881 1.00 95.25 151 ALA A O 1
ATOM 1205 N N . GLY A 1 152 ? -7.734 3.802 -2.293 1.00 97.12 152 GLY A N 1
ATOM 1206 C CA . GLY A 1 152 ? -7.850 3.450 -0.879 1.00 97.12 152 GLY A CA 1
ATOM 1207 C C . GLY A 1 152 ? -6.497 3.532 -0.209 1.00 97.12 152 GLY A C 1
ATOM 1208 O O . GLY A 1 152 ? -6.330 4.238 0.783 1.00 97.12 152 GLY A O 1
ATOM 1209 N N . GLY A 1 153 ? -5.499 2.890 -0.804 1.00 97.31 153 GLY A N 1
ATOM 1210 C CA . GLY A 1 153 ? -4.119 3.016 -0.370 1.00 97.31 153 GLY A CA 1
ATOM 1211 C C . GLY A 1 153 ? -3.189 2.028 -1.050 1.00 97.31 153 GLY A C 1
ATOM 1212 O O . GLY A 1 153 ? -3.589 1.221 -1.890 1.00 97.31 153 GLY A O 1
ATOM 1213 N N . SER A 1 154 ? -1.914 2.118 -0.691 1.00 97.75 154 SER A N 1
ATOM 1214 C CA . SER A 1 154 ? -0.858 1.285 -1.260 1.00 97.75 154 SER A CA 1
ATOM 1215 C C . SER A 1 154 ? 0.253 1.008 -0.257 1.00 97.75 154 SER A C 1
ATOM 1217 O O . SER A 1 154 ? 0.593 1.8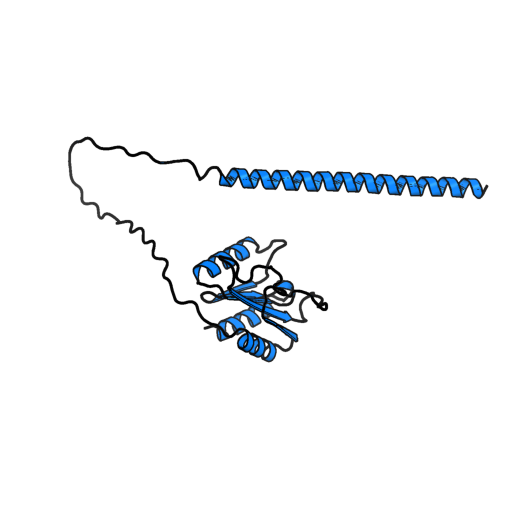74 0.550 1.00 97.75 154 SER A O 1
ATOM 1219 N N . VAL A 1 155 ? 0.870 -0.163 -0.372 1.00 98.19 155 VAL A N 1
ATOM 1220 C CA . VAL A 1 155 ? 2.076 -0.561 0.360 1.00 98.19 155 VAL A CA 1
ATOM 1221 C C . VAL A 1 155 ? 3.193 -0.790 -0.652 1.00 98.19 155 VAL A C 1
ATOM 1223 O O . VAL A 1 155 ? 3.005 -1.524 -1.617 1.00 98.19 155 VAL A O 1
ATOM 1226 N N . ALA A 1 156 ? 4.349 -0.172 -0.437 1.00 97.81 156 ALA A N 1
ATOM 1227 C CA . ALA A 1 156 ? 5.520 -0.270 -1.300 1.00 97.81 156 ALA A CA 1
ATOM 1228 C C . ALA A 1 156 ? 6.721 -0.766 -0.487 1.00 97.81 156 ALA A C 1
ATOM 1230 O O . ALA A 1 156 ? 7.061 -0.181 0.541 1.00 97.81 156 ALA A O 1
ATOM 1231 N N . VAL A 1 157 ? 7.361 -1.844 -0.938 1.00 98.06 157 VAL A N 1
ATOM 1232 C CA . VAL A 1 157 ? 8.530 -2.453 -0.292 1.00 98.06 157 VAL A CA 1
ATOM 1233 C C . VAL A 1 157 ? 9.771 -2.091 -1.091 1.00 98.06 157 VAL A C 1
ATOM 1235 O O . VAL A 1 157 ? 9.903 -2.442 -2.264 1.00 98.06 157 VAL A O 1
ATOM 1238 N N . TYR A 1 158 ? 10.696 -1.393 -0.450 1.00 97.44 158 TYR A N 1
ATOM 1239 C CA . TYR A 1 158 ? 11.950 -0.955 -1.044 1.00 97.44 158 TYR A CA 1
ATOM 1240 C C . TYR A 1 158 ? 13.063 -1.958 -0.777 1.00 97.44 158 TYR A C 1
ATOM 1242 O O . TYR A 1 158 ? 13.014 -2.756 0.160 1.00 97.44 158 TYR A O 1
ATOM 1250 N N . ARG A 1 159 ? 14.114 -1.887 -1.596 1.00 95.62 159 ARG A N 1
ATOM 1251 C CA . ARG A 1 159 ? 15.294 -2.743 -1.440 1.00 95.62 159 ARG A CA 1
ATOM 1252 C C . ARG A 1 159 ? 16.034 -2.494 -0.128 1.00 95.62 159 ARG A C 1
ATOM 1254 O O . ARG A 1 159 ? 16.714 -3.389 0.360 1.00 95.62 159 ARG A O 1
ATOM 1261 N N . ASN A 1 160 ? 15.958 -1.278 0.403 1.00 95.00 160 ASN A N 1
ATOM 1262 C CA . ASN A 1 160 ? 16.606 -0.879 1.643 1.00 95.00 160 ASN A CA 1
ATOM 1263 C C . ASN A 1 160 ? 15.865 0.305 2.284 1.00 95.00 160 ASN A C 1
ATOM 1265 O O . ASN A 1 160 ? 15.009 0.943 1.668 1.00 95.00 160 ASN A O 1
ATOM 1269 N N . LYS A 1 161 ? 16.221 0.597 3.536 1.00 95.62 161 LYS A N 1
ATOM 1270 C CA . LYS A 1 161 ? 15.643 1.686 4.326 1.00 95.62 161 LYS A CA 1
ATOM 1271 C C . LYS A 1 161 ? 15.917 3.075 3.740 1.00 95.62 161 LYS A C 1
ATOM 1273 O O . LYS A 1 161 ? 15.051 3.936 3.837 1.00 95.62 161 LYS A O 1
ATOM 1278 N N . SER A 1 162 ? 17.088 3.294 3.138 1.00 95.69 162 SER A N 1
ATOM 1279 C CA . SER A 1 162 ? 17.464 4.592 2.558 1.00 95.69 162 SER A CA 1
ATOM 1280 C C . SER A 1 162 ? 16.535 4.975 1.407 1.00 95.69 162 SER A C 1
ATOM 1282 O O . SER A 1 162 ? 15.989 6.073 1.408 1.00 95.69 162 SER A O 1
ATOM 1284 N N . ASP A 1 163 ? 16.276 4.046 0.486 1.00 96.38 163 ASP A N 1
ATOM 1285 C CA . ASP A 1 163 ? 15.369 4.273 -0.644 1.00 96.38 163 ASP A CA 1
ATOM 1286 C C . ASP A 1 163 ? 13.935 4.568 -0.154 1.00 96.38 163 ASP A C 1
ATOM 1288 O O . ASP A 1 163 ? 13.257 5.452 -0.675 1.00 96.38 163 ASP A O 1
ATOM 1292 N N . ALA A 1 164 ? 13.480 3.887 0.907 1.00 96.75 164 ALA A N 1
ATOM 1293 C CA . ALA A 1 164 ? 12.178 4.163 1.520 1.00 96.75 164 ALA A CA 1
ATOM 1294 C C . ALA A 1 164 ? 12.114 5.547 2.196 1.00 96.75 164 ALA A C 1
ATOM 1296 O O . ALA A 1 164 ? 11.061 6.184 2.191 1.00 96.75 164 ALA A O 1
ATOM 1297 N N . VAL A 1 165 ? 13.220 6.017 2.788 1.00 97.00 165 VAL A N 1
ATOM 1298 C CA . VAL A 1 165 ? 13.331 7.374 3.354 1.00 97.00 165 VAL A CA 1
ATOM 1299 C C . VAL A 1 165 ? 13.259 8.424 2.248 1.00 97.00 165 VAL A C 1
ATOM 1301 O O . VAL A 1 165 ? 12.500 9.380 2.386 1.00 97.00 165 VAL A O 1
ATOM 1304 N N . GLU A 1 166 ? 13.981 8.232 1.141 1.00 96.50 166 GLU A N 1
ATOM 1305 C CA . GLU A 1 166 ? 13.900 9.122 -0.026 1.00 96.50 166 GLU A CA 1
ATOM 1306 C C . GLU A 1 166 ? 12.469 9.166 -0.589 1.00 96.50 166 GLU A C 1
ATOM 1308 O O . GLU A 1 166 ? 11.929 10.247 -0.827 1.00 96.50 166 GLU A O 1
ATOM 1313 N N . GLY A 1 167 ? 11.811 8.008 -0.714 1.00 94.69 167 GLY A N 1
ATOM 1314 C CA . GLY A 1 167 ? 10.412 7.928 -1.139 1.00 94.69 167 GLY A CA 1
ATOM 1315 C C . GLY A 1 167 ? 9.452 8.675 -0.207 1.00 94.69 167 GLY A C 1
ATOM 1316 O O . GLY A 1 167 ? 8.585 9.407 -0.681 1.00 94.69 167 GLY A O 1
ATOM 1317 N N . ALA A 1 168 ? 9.622 8.544 1.112 1.00 96.31 168 ALA A N 1
ATOM 1318 C CA . ALA A 1 168 ? 8.823 9.278 2.093 1.00 96.31 168 ALA A CA 1
ATOM 1319 C C . ALA A 1 168 ? 9.029 10.800 1.985 1.00 96.31 168 ALA A C 1
ATOM 1321 O O . ALA A 1 168 ? 8.052 11.542 1.982 1.00 96.31 168 ALA A O 1
ATOM 1322 N N . ALA A 1 169 ? 10.269 11.264 1.804 1.00 96.38 169 ALA A N 1
ATOM 1323 C CA . ALA A 1 169 ? 10.571 12.688 1.647 1.00 96.38 169 ALA A CA 1
ATOM 1324 C C . ALA A 1 169 ? 9.887 13.307 0.410 1.00 96.38 169 ALA A C 1
ATOM 1326 O O . ALA A 1 169 ? 9.439 14.454 0.450 1.00 96.38 169 ALA A O 1
ATOM 1327 N N . MET A 1 170 ? 9.743 12.546 -0.684 1.00 92.44 170 MET A N 1
ATOM 1328 C CA . MET A 1 170 ? 8.981 12.997 -1.858 1.00 92.44 170 MET A CA 1
ATOM 1329 C C . MET A 1 170 ? 7.487 13.178 -1.553 1.00 92.44 170 MET A C 1
ATOM 1331 O O . MET A 1 170 ? 6.861 14.093 -2.087 1.00 92.44 170 MET A O 1
ATOM 1335 N N . LEU A 1 171 ? 6.913 12.324 -0.699 1.00 93.62 171 LEU A N 1
ATOM 1336 C CA . LEU A 1 171 ? 5.518 12.438 -0.268 1.00 93.62 171 LEU A CA 1
ATOM 1337 C C . LEU A 1 171 ? 5.308 13.620 0.682 1.00 93.62 171 LEU A C 1
ATOM 1339 O O . LEU A 1 171 ? 4.339 14.356 0.514 1.00 93.62 171 LEU A O 1
ATOM 1343 N N . GLU A 1 172 ? 6.233 13.839 1.620 1.00 94.50 172 GLU A N 1
ATOM 1344 C CA . GLU A 1 172 ? 6.227 15.010 2.509 1.00 94.50 172 GLU A CA 1
ATOM 1345 C C . GLU A 1 172 ? 6.201 16.312 1.707 1.00 94.50 172 GLU A C 1
ATOM 1347 O O . GLU A 1 172 ? 5.386 17.194 1.973 1.00 94.50 172 GLU A O 1
ATOM 1352 N N . ALA A 1 173 ? 7.036 16.405 0.668 1.00 93.50 173 ALA A N 1
ATOM 1353 C CA . ALA A 1 173 ? 7.083 17.565 -0.217 1.00 93.50 173 ALA A CA 1
ATOM 1354 C C . ALA A 1 173 ? 5.793 17.770 -1.038 1.00 93.50 173 ALA A C 1
ATOM 1356 O O . ALA A 1 173 ? 5.532 18.881 -1.501 1.00 93.50 173 ALA A O 1
ATOM 1357 N N . ALA A 1 174 ? 4.990 16.719 -1.232 1.00 90.88 174 ALA A N 1
ATOM 1358 C CA . ALA A 1 174 ? 3.730 16.768 -1.973 1.00 90.88 174 ALA A CA 1
ATOM 1359 C C . ALA A 1 174 ? 2.503 17.085 -1.092 1.00 90.88 174 ALA A C 1
ATOM 1361 O O . ALA A 1 174 ? 1.420 17.354 -1.627 1.00 90.88 174 ALA A O 1
ATOM 1362 N N . GLN A 1 175 ? 2.646 17.055 0.239 1.00 89.88 175 GLN A N 1
ATOM 1363 C CA . GLN A 1 175 ? 1.544 17.245 1.183 1.00 89.88 175 GLN A CA 1
ATOM 1364 C C . GLN A 1 175 ? 0.859 18.611 0.998 1.00 89.88 175 GLN A C 1
ATOM 1366 O O . GLN A 1 175 ? 1.513 19.636 0.817 1.00 89.88 175 GLN A O 1
ATOM 1371 N N . GLY A 1 176 ? -0.477 18.642 1.040 1.00 84.06 176 GLY A N 1
ATOM 1372 C CA . GLY A 1 176 ? -1.268 19.864 0.855 1.00 84.06 176 GLY A CA 1
ATOM 1373 C C . GLY A 1 176 ? -1.375 20.349 -0.596 1.00 84.06 176 GLY A C 1
ATOM 1374 O O . GLY A 1 176 ? -2.125 21.285 -0.871 1.00 84.06 176 GLY A O 1
ATOM 1375 N N . GLY A 1 177 ? -0.672 19.711 -1.536 1.00 86.69 177 GLY A N 1
ATOM 1376 C CA . GLY A 1 177 ? -0.735 20.021 -2.959 1.00 86.69 177 GLY A CA 1
ATOM 1377 C C . GLY A 1 177 ? -1.841 19.283 -3.722 1.00 86.69 177 GLY A C 1
ATOM 1378 O O . GLY A 1 177 ? -2.658 18.531 -3.180 1.00 86.69 177 GLY A O 1
ATOM 1379 N N . VAL A 1 178 ? -1.832 19.463 -5.046 1.00 81.69 178 VAL A N 1
ATOM 1380 C CA . VAL A 1 178 ? -2.678 18.691 -5.980 1.00 81.69 178 VAL A CA 1
ATOM 1381 C C . VAL A 1 178 ? -2.290 17.206 -5.978 1.00 81.69 178 VAL A C 1
ATOM 1383 O O . VAL A 1 178 ? -3.139 16.349 -6.193 1.00 81.69 178 VAL A O 1
ATOM 1386 N N . LEU A 1 179 ? -1.023 16.904 -5.679 1.00 83.06 179 LEU A N 1
ATOM 1387 C CA . LEU A 1 179 ? -0.463 15.551 -5.619 1.00 83.06 179 LEU A CA 1
ATOM 1388 C C . LEU A 1 179 ? -0.444 14.960 -4.198 1.00 83.06 179 LEU A C 1
ATOM 1390 O O . LEU A 1 179 ? 0.283 13.999 -3.957 1.00 83.06 179 LEU A O 1
ATOM 1394 N N . ASP A 1 180 ? -1.205 15.536 -3.261 1.00 88.00 180 ASP A N 1
ATOM 1395 C CA . ASP A 1 180 ? -1.244 15.072 -1.871 1.00 88.00 180 ASP A CA 1
ATOM 1396 C C . ASP A 1 180 ? -1.602 13.571 -1.813 1.00 88.00 180 ASP A C 1
ATOM 1398 O O . ASP A 1 180 ? -2.655 13.166 -2.322 1.00 88.00 180 ASP A O 1
ATOM 1402 N N . PRO A 1 181 ? -0.742 12.735 -1.210 1.00 83.88 181 PRO A N 1
ATOM 1403 C CA . PRO A 1 181 ? -0.953 11.297 -1.153 1.00 83.88 181 PRO A CA 1
ATOM 1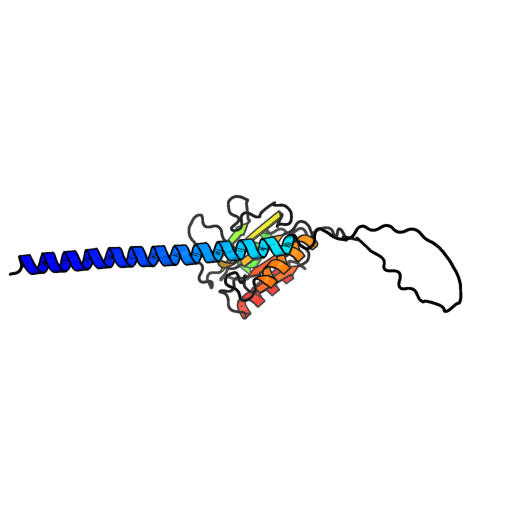404 C C . PRO A 1 181 ? -1.962 10.860 -0.081 1.00 83.88 181 PRO A C 1
ATOM 1406 O O . PRO A 1 181 ? -2.230 9.666 0.008 1.00 83.88 181 PRO A O 1
ATOM 1409 N N . GLY A 1 182 ? -2.490 11.777 0.729 1.00 92.81 182 GLY A N 1
ATOM 1410 C CA . GLY A 1 182 ? -3.127 11.484 2.007 1.00 92.81 182 GLY A CA 1
ATOM 1411 C C . GLY A 1 182 ? -2.084 11.274 3.103 1.00 92.81 182 GLY A C 1
ATOM 1412 O O . GLY A 1 182 ? -0.970 11.791 3.033 1.00 92.81 182 GLY A O 1
ATOM 1413 N N . GLN A 1 183 ? -2.438 10.532 4.145 1.00 97.06 183 GLN A N 1
ATOM 1414 C CA . GLN A 1 183 ? -1.512 10.157 5.208 1.00 97.06 183 GLN A CA 1
ATOM 1415 C C . GLN A 1 183 ? -0.646 8.977 4.762 1.00 97.06 183 GLN A C 1
ATOM 1417 O O . GLN A 1 183 ? -1.094 8.060 4.069 1.00 97.06 183 GLN A O 1
ATOM 1422 N N . PHE A 1 184 ? 0.602 8.961 5.213 1.00 97.44 184 PHE A N 1
ATOM 1423 C CA . PHE A 1 184 ? 1.524 7.864 4.958 1.00 97.44 184 PHE A CA 1
ATOM 1424 C C . PHE A 1 184 ? 2.354 7.559 6.209 1.00 97.44 184 PHE A C 1
ATOM 1426 O O . PHE A 1 184 ? 2.498 8.393 7.101 1.00 97.44 184 PHE A O 1
ATOM 1433 N N . ARG A 1 185 ? 2.896 6.341 6.285 1.00 97.19 185 ARG A N 1
ATOM 1434 C CA . ARG A 1 185 ? 3.865 5.924 7.308 1.00 97.19 185 ARG A CA 1
ATOM 1435 C C . ARG A 1 185 ? 4.960 5.088 6.681 1.00 97.19 185 ARG A C 1
ATOM 1437 O O . ARG A 1 185 ? 4.723 4.368 5.713 1.00 97.19 185 ARG A O 1
ATOM 1444 N N . ARG A 1 186 ? 6.154 5.159 7.262 1.00 96.81 186 ARG A N 1
ATOM 1445 C CA . ARG A 1 186 ? 7.288 4.320 6.883 1.00 96.81 186 ARG A CA 1
ATOM 1446 C C . ARG A 1 186 ? 7.622 3.365 8.022 1.00 96.81 186 ARG A C 1
ATOM 1448 O O . ARG A 1 186 ? 7.860 3.815 9.139 1.00 96.81 186 ARG A O 1
ATOM 1455 N N . VAL A 1 187 ? 7.706 2.076 7.714 1.00 96.75 187 VAL A N 1
ATOM 1456 C CA . VAL A 1 187 ? 8.134 1.016 8.636 1.00 96.75 187 VAL A CA 1
ATOM 1457 C C . VAL A 1 187 ? 9.345 0.333 8.011 1.00 96.75 187 VAL A C 1
ATOM 1459 O O . VAL A 1 187 ? 9.222 -0.336 6.993 1.00 96.75 187 VAL A O 1
ATOM 1462 N N . ASP A 1 188 ? 10.533 0.560 8.572 1.00 95.94 188 ASP A N 1
ATOM 1463 C CA . ASP A 1 188 ? 11.810 0.130 7.981 1.00 95.94 188 ASP A CA 1
ATOM 1464 C C . ASP A 1 188 ? 11.961 0.536 6.490 1.00 95.94 188 ASP A C 1
ATOM 1466 O O . ASP A 1 188 ? 11.985 1.738 6.188 1.00 95.94 188 ASP A O 1
ATOM 1470 N N . ASN A 1 189 ? 12.039 -0.442 5.577 1.00 97.12 189 ASN A N 1
ATOM 1471 C CA . ASN A 1 189 ? 12.116 -0.307 4.118 1.00 97.12 189 ASN A CA 1
ATOM 1472 C C . ASN A 1 189 ? 10.738 -0.301 3.429 1.00 97.12 189 ASN A C 1
ATOM 1474 O O . ASN A 1 189 ? 10.657 -0.519 2.223 1.00 97.12 189 ASN A O 1
ATOM 1478 N N . ILE A 1 190 ? 9.651 -0.095 4.167 1.00 98.19 190 ILE A N 1
ATOM 1479 C CA . ILE A 1 190 ? 8.280 -0.173 3.656 1.00 98.19 190 ILE A CA 1
ATOM 1480 C C . ILE A 1 190 ? 7.621 1.193 3.788 1.00 98.19 190 ILE A C 1
ATOM 1482 O O . ILE A 1 190 ? 7.694 1.821 4.844 1.00 98.19 190 ILE A O 1
ATOM 1486 N N . LEU A 1 191 ? 6.941 1.636 2.735 1.00 97.69 191 LEU A N 1
ATOM 1487 C CA . LEU A 1 191 ? 6.141 2.855 2.715 1.00 97.69 191 LEU A CA 1
ATOM 1488 C C . LEU A 1 191 ? 4.667 2.498 2.532 1.00 97.69 191 LEU A C 1
ATOM 1490 O O . LEU A 1 191 ? 4.295 1.804 1.588 1.00 97.69 191 LEU A O 1
ATOM 1494 N N . ILE A 1 192 ? 3.827 2.986 3.434 1.00 98.12 192 ILE A N 1
ATOM 1495 C CA . ILE A 1 192 ? 2.382 2.771 3.449 1.00 98.12 192 ILE A CA 1
ATOM 1496 C C . ILE A 1 192 ? 1.726 4.114 3.171 1.00 98.12 192 ILE A C 1
ATOM 1498 O O . ILE A 1 192 ? 2.044 5.087 3.844 1.00 98.12 192 ILE A O 1
ATOM 1502 N N . ARG A 1 193 ? 0.803 4.172 2.215 1.00 97.81 193 ARG A N 1
ATOM 1503 C CA . ARG A 1 193 ? 0.029 5.371 1.865 1.00 97.81 193 ARG A CA 1
ATOM 1504 C C . ARG A 1 193 ? -1.454 5.051 1.958 1.00 97.81 193 ARG A C 1
ATOM 1506 O O . ARG A 1 193 ? -1.859 3.974 1.521 1.00 97.81 193 ARG A O 1
ATOM 1513 N N . VAL A 1 194 ? -2.255 5.978 2.466 1.00 98.06 194 VAL A N 1
ATOM 1514 C CA . VAL A 1 194 ? -3.712 5.845 2.552 1.00 98.06 194 VAL A CA 1
ATOM 1515 C C . VAL A 1 194 ? -4.367 7.084 1.951 1.00 98.06 194 VAL A C 1
ATOM 1517 O O . VAL A 1 194 ? -3.922 8.198 2.202 1.00 98.06 194 VAL A O 1
ATOM 1520 N N . SER A 1 195 ? -5.400 6.869 1.133 1.00 97.00 195 SER A N 1
ATOM 1521 C CA . SER A 1 195 ? -6.038 7.890 0.300 1.00 97.00 195 SER A CA 1
ATOM 1522 C C . SER A 1 195 ? -6.461 9.120 1.096 1.00 97.00 195 SER A C 1
ATOM 1524 O O . SER A 1 195 ? -7.072 9.011 2.162 1.00 97.00 195 SER A O 1
ATOM 1526 N N . ARG A 1 196 ? -6.223 10.299 0.512 1.00 95.75 196 ARG A N 1
ATOM 1527 C CA . ARG A 1 196 ? -6.714 11.581 1.032 1.00 95.75 196 ARG A CA 1
ATOM 1528 C C . ARG A 1 196 ? -8.241 11.695 1.045 1.00 95.75 196 ARG A C 1
ATOM 1530 O O . ARG A 1 196 ? -8.758 12.556 1.750 1.00 95.75 196 ARG A O 1
ATOM 1537 N N . ASP A 1 197 ? -8.931 10.864 0.264 1.00 95.81 197 ASP A N 1
ATOM 1538 C CA . ASP A 1 197 ? -10.396 10.848 0.181 1.00 95.81 197 ASP A CA 1
ATOM 1539 C C . ASP A 1 197 ? -11.039 10.234 1.430 1.00 95.81 197 ASP A C 1
ATOM 1541 O O . ASP A 1 197 ? -12.203 10.493 1.725 1.00 95.81 197 ASP A O 1
ATOM 1545 N N . LEU A 1 198 ? -10.279 9.435 2.184 1.00 97.44 198 LEU A N 1
ATOM 1546 C CA . LEU A 1 198 ? -10.728 8.888 3.457 1.00 97.44 198 LEU A CA 1
ATOM 1547 C C . LEU A 1 198 ? -10.650 9.955 4.551 1.00 97.44 198 LEU A C 1
ATOM 1549 O O . LEU A 1 198 ? -9.786 10.834 4.539 1.00 97.44 198 LEU A O 1
ATOM 1553 N N . THR A 1 199 ? -11.516 9.861 5.559 1.00 97.56 199 THR A N 1
ATOM 1554 C CA . THR A 1 199 ? -11.427 10.763 6.715 1.00 97.56 199 THR A CA 1
ATOM 1555 C C . THR A 1 199 ? -10.119 10.533 7.474 1.00 97.56 199 THR A C 1
ATOM 1557 O O . THR A 1 199 ? -9.549 9.442 7.448 1.00 97.56 199 THR A O 1
ATOM 1560 N N . ASN A 1 200 ? -9.648 11.538 8.218 1.00 97.06 200 ASN A N 1
ATOM 1561 C CA . ASN A 1 200 ? -8.421 11.398 9.007 1.00 97.06 200 ASN A CA 1
ATOM 1562 C C . ASN A 1 200 ? -8.468 10.185 9.960 1.00 97.06 200 ASN A C 1
ATOM 1564 O O . ASN A 1 200 ? -7.499 9.435 10.043 1.00 97.06 200 ASN A O 1
ATOM 1568 N N . SER A 1 201 ? -9.611 9.938 10.611 1.00 98.38 201 SER A N 1
ATOM 1569 C CA . SER A 1 201 ? -9.786 8.781 11.496 1.00 98.38 201 SER A CA 1
ATOM 1570 C C . SER A 1 201 ? -9.659 7.446 10.758 1.00 98.38 201 SER A C 1
ATOM 1572 O O . SER A 1 201 ? -8.981 6.549 11.252 1.00 98.38 201 SER A O 1
ATOM 1574 N N . GLN A 1 202 ? -10.242 7.325 9.563 1.00 98.56 202 GLN A N 1
ATOM 1575 C CA . GLN A 1 202 ? -10.135 6.122 8.731 1.00 98.56 202 GLN A CA 1
ATOM 1576 C C . GLN A 1 202 ? -8.692 5.884 8.276 1.00 98.56 202 GLN A C 1
ATOM 1578 O O . GLN A 1 202 ? -8.205 4.755 8.329 1.00 98.56 202 GLN A O 1
ATOM 1583 N N . GLN A 1 203 ? -7.990 6.950 7.881 1.00 98.62 203 GLN A N 1
ATOM 1584 C CA . GLN A 1 203 ? -6.582 6.868 7.495 1.00 98.62 203 GLN A CA 1
ATOM 1585 C C . GLN A 1 203 ? -5.712 6.380 8.660 1.00 98.62 203 GLN A C 1
ATOM 1587 O O . GLN A 1 203 ? -4.920 5.452 8.498 1.00 98.62 203 GLN A O 1
ATOM 1592 N N . VAL A 1 204 ? -5.892 6.958 9.852 1.00 98.50 204 VAL A N 1
ATOM 1593 C CA . VAL A 1 204 ? -5.155 6.570 11.064 1.00 98.50 204 VAL A CA 1
ATOM 1594 C C . VAL A 1 204 ? -5.440 5.122 11.461 1.00 98.50 204 VAL A C 1
ATOM 1596 O O . VAL A 1 204 ? -4.509 4.402 11.818 1.00 98.50 204 VAL A O 1
ATOM 1599 N N . GLU A 1 205 ? -6.693 4.676 11.384 1.00 98.44 205 GLU A N 1
ATOM 1600 C CA . GLU A 1 205 ? -7.078 3.305 11.732 1.00 98.44 205 GLU A CA 1
ATOM 1601 C C . GLU A 1 205 ? -6.388 2.270 10.829 1.00 98.44 205 GLU A C 1
ATOM 1603 O O . GLU A 1 205 ? -5.781 1.316 11.327 1.00 98.44 205 GLU A O 1
ATOM 1608 N N . ILE A 1 206 ? -6.412 2.492 9.511 1.00 98.69 206 ILE A N 1
ATOM 1609 C CA . ILE A 1 206 ? -5.760 1.614 8.530 1.00 98.69 206 ILE A CA 1
ATOM 1610 C C . ILE A 1 206 ? -4.238 1.623 8.716 1.00 98.69 206 ILE A C 1
ATOM 1612 O O . ILE A 1 206 ? -3.613 0.560 8.730 1.00 98.69 206 ILE A O 1
ATOM 1616 N N . LEU A 1 207 ? -3.635 2.805 8.895 1.00 98.56 207 LEU A N 1
ATOM 1617 C CA . LEU A 1 207 ? -2.191 2.943 9.098 1.00 98.56 207 LEU A CA 1
ATOM 1618 C C . LEU A 1 207 ? -1.720 2.229 10.366 1.00 98.56 207 LEU A C 1
ATOM 1620 O O . LEU A 1 207 ? -0.755 1.471 10.305 1.00 98.56 207 LEU A O 1
ATOM 1624 N N . ASN A 1 208 ? -2.415 2.422 11.492 1.00 98.56 208 ASN A N 1
ATOM 1625 C CA . ASN A 1 208 ? -2.097 1.744 12.750 1.00 98.56 208 ASN A CA 1
ATOM 1626 C C . ASN A 1 208 ? -2.177 0.223 12.597 1.00 98.56 208 ASN A C 1
ATOM 1628 O O . ASN A 1 208 ? -1.314 -0.499 13.096 1.00 98.56 208 ASN A O 1
ATOM 1632 N N . TYR A 1 209 ? -3.205 -0.270 11.900 1.00 98.69 209 TYR A N 1
ATOM 1633 C CA . TYR A 1 209 ? -3.333 -1.695 11.644 1.00 98.69 209 TYR A CA 1
ATOM 1634 C C . TYR A 1 209 ? -2.158 -2.216 10.815 1.00 98.69 209 TYR A C 1
ATOM 1636 O O . TYR A 1 209 ? -1.477 -3.135 11.261 1.00 98.69 209 TYR A O 1
ATOM 1644 N N . LEU A 1 210 ? -1.872 -1.620 9.655 1.00 98.31 210 LEU A N 1
ATOM 1645 C CA . LEU A 1 210 ? -0.785 -2.075 8.784 1.00 98.31 210 LEU A CA 1
ATOM 1646 C C . LEU A 1 210 ? 0.579 -2.008 9.474 1.00 98.31 210 LEU A C 1
ATOM 1648 O O . LEU A 1 210 ? 1.344 -2.962 9.384 1.00 98.31 210 LEU A O 1
ATOM 1652 N N . GLU A 1 211 ? 0.858 -0.939 10.216 1.00 97.56 211 GLU A N 1
ATOM 1653 C CA . GLU A 1 211 ? 2.082 -0.823 11.009 1.00 97.56 211 GLU A CA 1
ATOM 1654 C C . GLU A 1 211 ? 2.183 -1.924 12.074 1.00 97.56 211 GLU A C 1
ATOM 1656 O O . GLU A 1 211 ? 3.230 -2.550 12.204 1.00 97.56 211 GLU A O 1
ATOM 1661 N N . SER A 1 212 ? 1.086 -2.252 12.767 1.00 97.31 212 SER A N 1
ATOM 1662 C CA . SER A 1 212 ? 1.077 -3.348 13.750 1.00 97.31 212 SER A CA 1
ATOM 1663 C C . SER A 1 212 ? 1.366 -4.723 13.138 1.00 97.31 212 SER A C 1
ATOM 1665 O O . SER A 1 212 ? 1.886 -5.598 13.818 1.00 97.31 212 SER A O 1
ATOM 1667 N N . GLN A 1 213 ? 1.030 -4.923 11.859 1.00 97.12 213 GLN A N 1
ATOM 1668 C CA . GLN A 1 213 ? 1.309 -6.163 11.128 1.00 97.12 213 GLN A CA 1
ATOM 1669 C C . GLN A 1 213 ? 2.736 -6.211 10.564 1.00 97.12 213 GLN A C 1
ATOM 1671 O O . GLN A 1 213 ? 3.151 -7.244 10.036 1.00 97.12 213 GLN A O 1
ATOM 1676 N N . LEU A 1 214 ? 3.452 -5.087 10.623 1.00 93.94 214 LEU A N 1
ATOM 1677 C CA . LEU A 1 214 ? 4.772 -4.876 10.041 1.00 93.94 214 LEU A CA 1
ATOM 1678 C C . LEU A 1 214 ? 5.841 -4.575 11.087 1.00 93.94 214 LEU A C 1
ATOM 1680 O O . LEU A 1 214 ? 6.974 -4.311 10.693 1.00 93.94 214 LEU A O 1
ATOM 1684 N N . ASN A 1 215 ? 5.527 -4.637 12.380 1.00 81.75 215 ASN A N 1
ATOM 1685 C CA . ASN A 1 215 ? 6.506 -4.578 13.465 1.00 81.75 215 ASN A CA 1
ATOM 1686 C C . ASN A 1 215 ? 6.960 -5.986 13.842 1.00 81.75 215 ASN A C 1
ATOM 1688 O O . ASN A 1 215 ? 6.101 -6.877 13.991 1.00 81.75 215 ASN A O 1
#

Sequence (215 aa):
MALYLATKLGLKKALQGNIIGWQAKEQMKKLFLFSLGVLLLIAFLFIGFYIGTKRNSKSSDLKTSNTNSVVSKTNSSDTQEKTKAKEVDLKSLMERLKSKFPAIRETKIYTEENDPYDMLGKPKWYIAGAAFWDERTNYTVTEGEKWGTAAGGSVAVYRNKSDAVEGAAMLEAAQGGVLDPGQFRRVDNILIRVSRDLTNSQQVEILNYLESQLN

Organism: NCBI:txid1802593

Radius of gyration: 28.37 Å; chains: 1; bounding box: 96×50×69 Å